Protein AF-A0AAE9W684-F1 (afdb_monomer)

Nearest PDB structures (foldseek):
  8i21-assembly1_A  TM=3.237E-01  e=6.768E-01  Saccharomyces cerevisiae S288C
  4tko-assembly1_B  TM=6.506E-01  e=8.059E+00  Aquifex aeolicus VF5
  3q0k-assembly1_A  TM=4.074E-01  e=3.108E+00  Homo sapiens
  2q12-assembly1_A-2  TM=4.171E-01  e=4.270E+00  Homo sapiens

Radius of gyration: 49.93 Å; Cα contacts (8 Å, |Δi|>4): 52; chains: 1; bounding box: 122×46×113 Å

Mean predicted aligned error: 21.12 Å

Secondary structure (DSSP, 8-state):
-HHHHHHHHHHHHHHHHHHHHHHTTS-TTTGGGTHHHHHHHHHHHHHHHHHHHHHHHHHHHHHHHHHHH---HHHHHHHHHHHHHHHHHHHHHHHHHHHHHHHHHHHHHHHHHHHHHHHHHHHHHHHHHHHS-------GGGG------HHHHHHHHHHHHHHHSPPTT--GGGTT-SSS-PPPSS--HHHHHTSHHHHHHHHH-SS--HHHHHHHHHHHHHHHHS-SS----------------PPPPS----------------------SSTT-----TT-----

Foldseek 3Di:
DVVVVVVVVVVLVVVVVVVVVVLVPDDDPPSPVVVVVVVVVSVVLVVVLVVLVVLLVVLVVVLVVCVPPDDPPVVNVVSVVVNVVSVVVNVVSVVVVVVVVVVVVVVVVVVVVVVVVVVVVVVVVVVVVVVVPPPPPPPCVVVDPPPDDPVVVVVVVVVVCVQPDDPVPDDPVVPPPPPDDHDDNDHDLVRVCVDPVVVVVVVVDPDQPPVNVVSVVVVVVVVVPPPPDDDPDDDDDDDDDDPDDDDDDPDDDDPDDDDDDDDDDDDDDPPDPPPPCPVDPPPPDDDD

InterPro domains:
  IPR019258 Mediator complex, subunit Med4 [PF10018] (88-228)
  IPR019258 Mediator complex, subunit Med4 [PTHR13208] (65-250)

Solvent-accessible surface area (backbone atoms only — not comparable to full-atom values): 18636 Å² total; per-residue (Å²): 114,78,66,62,60,52,53,58,52,52,52,52,50,53,52,55,54,55,55,60,65,56,60,79,76,55,69,96,83,68,49,79,76,53,52,69,57,51,56,53,50,53,51,50,52,53,53,52,54,53,50,51,53,52,50,44,53,50,40,52,53,48,48,56,49,44,67,73,77,57,86,50,66,66,65,52,51,52,45,50,52,51,39,51,51,48,52,52,51,51,50,50,54,52,53,52,50,53,50,52,50,52,52,50,53,52,52,51,54,49,52,54,50,50,54,54,50,51,52,52,51,52,53,51,51,51,51,51,50,64,71,54,64,81,70,67,75,72,71,66,84,63,78,68,74,72,85,72,58,65,66,62,52,50,54,50,49,57,58,46,49,71,69,74,50,78,60,95,80,68,54,85,90,56,68,84,72,53,96,62,92,75,77,66,95,55,85,50,69,69,54,55,61,68,29,69,66,46,52,52,56,53,71,73,36,97,64,62,50,79,70,56,48,56,61,56,57,56,52,60,62,56,62,70,70,70,80,71,90,87,81,96,80,85,88,83,90,83,89,79,90,83,86,76,92,69,85,84,74,97,67,88,82,77,80,81,85,86,76,88,78,89,77,89,78,86,77,82,80,84,74,78,86,72,83,80,72,76,88,79,69,88,83,84,82,85,90,132

Sequence (288 aa):
MKACFSISFYLIIAVAHKLHCQEENIGERRATRWAGSFDFYILTIIMELSSVISQIERCLNQHLRLSTEKVNCHSVMENWSEMIHQLKSLQNLISEHTLSNELSSQIESLIEEDHTLEEQIESSMKELTSIYDTTLPQNNNQKTKRTVDANTLLEYGRRLSKFSSAPPGYNPETGQDAKAPVHYPWPSEDQMRKTSLFQYSTSLIAHPSANASQIFNELEETSALSKEDAAAAASPSKKAKNAVDYPMSPTFTNAAGQAEAQGEEFMPSSKDIFADFDLFDPEMEEDT

Organism: NCBI:txid2545709

Structure (mmCIF, N/CA/C/O backbone):
data_AF-A0AAE9W684-F1
#
_entry.id   AF-A0AAE9W684-F1
#
loop_
_atom_site.group_PDB
_atom_site.id
_atom_site.type_symbol
_atom_site.label_atom_id
_atom_site.label_alt_id
_atom_site.label_comp_id
_atom_site.label_asym_id
_atom_site.label_entity_id
_atom_site.label_seq_id
_atom_site.pdbx_PDB_ins_code
_atom_site.Cartn_x
_atom_site.Cartn_y
_atom_site.Cartn_z
_atom_site.occupancy
_atom_site.B_iso_or_equiv
_atom_site.auth_seq_id
_atom_site.auth_comp_id
_atom_site.auth_asym_id
_atom_site.auth_atom_id
_atom_site.pdbx_PDB_model_num
ATOM 1 N N . MET A 1 1 ? 18.907 -12.652 -41.361 1.00 46.44 1 MET A N 1
ATOM 2 C CA . MET A 1 1 ? 18.034 -11.543 -40.909 1.00 46.44 1 MET A CA 1
ATOM 3 C C . MET A 1 1 ? 16.843 -12.003 -40.065 1.00 46.44 1 MET A C 1
ATOM 5 O O . MET A 1 1 ? 16.686 -11.450 -38.991 1.00 46.44 1 MET A O 1
ATOM 9 N N . LYS A 1 2 ? 16.064 -13.041 -40.433 1.00 44.91 2 LYS A N 1
ATOM 10 C CA . LYS A 1 2 ? 14.953 -13.553 -39.584 1.00 44.91 2 LYS A CA 1
ATOM 11 C C . LYS A 1 2 ? 15.358 -13.990 -38.157 1.00 44.91 2 LYS A C 1
ATOM 13 O O . LYS A 1 2 ? 14.544 -13.908 -37.249 1.00 44.91 2 LYS A O 1
ATOM 18 N N . ALA A 1 3 ? 16.607 -14.412 -37.951 1.00 42.72 3 ALA A N 1
ATOM 19 C CA . ALA A 1 3 ? 17.095 -14.861 -36.643 1.00 42.72 3 ALA A CA 1
ATOM 20 C C . ALA A 1 3 ? 17.322 -13.722 -35.623 1.00 42.72 3 ALA A C 1
ATOM 22 O O . ALA A 1 3 ? 17.123 -13.943 -34.435 1.00 42.72 3 ALA A O 1
ATOM 23 N N . CYS A 1 4 ? 17.680 -12.506 -36.059 1.00 42.22 4 CYS A N 1
ATOM 24 C CA . CYS A 1 4 ? 17.912 -11.381 -35.139 1.00 42.22 4 CYS A CA 1
ATOM 25 C C . CYS A 1 4 ? 16.601 -10.847 -34.544 1.00 42.22 4 CYS A C 1
ATOM 27 O O . CYS A 1 4 ? 16.538 -10.596 -33.347 1.00 42.22 4 CYS A O 1
ATOM 29 N N . PHE A 1 5 ? 15.531 -10.789 -35.346 1.00 49.25 5 PHE A N 1
ATOM 30 C CA . PHE A 1 5 ? 14.193 -10.415 -34.870 1.00 49.25 5 PHE A CA 1
ATOM 31 C C . PHE A 1 5 ? 13.627 -11.399 -33.844 1.00 49.25 5 PHE A C 1
ATOM 33 O O . PHE A 1 5 ? 12.948 -10.993 -32.905 1.00 49.25 5 PHE A O 1
ATOM 40 N N . SER A 1 6 ? 13.935 -12.691 -33.990 1.00 53.53 6 SER A N 1
ATOM 41 C CA . SER A 1 6 ? 13.462 -13.706 -33.051 1.00 53.53 6 SER A CA 1
ATOM 42 C C . SER A 1 6 ? 14.058 -13.506 -31.656 1.00 53.53 6 SER A C 1
ATOM 44 O O . SER A 1 6 ? 13.344 -13.654 -30.671 1.00 53.53 6 SER A O 1
ATOM 46 N N . ILE A 1 7 ? 15.340 -13.143 -31.558 1.00 61.50 7 ILE A N 1
ATOM 47 C CA . ILE A 1 7 ? 16.035 -13.011 -30.268 1.00 61.50 7 ILE A CA 1
ATOM 48 C C . ILE A 1 7 ? 15.522 -11.794 -29.492 1.00 61.50 7 ILE A C 1
ATOM 50 O O . ILE A 1 7 ? 15.229 -11.916 -28.305 1.00 61.50 7 ILE A O 1
ATOM 54 N N . SER A 1 8 ? 15.335 -10.649 -30.157 1.00 57.88 8 SER A N 1
ATOM 55 C CA . SER A 1 8 ? 14.782 -9.450 -29.515 1.00 57.88 8 SER A CA 1
ATOM 56 C C . SER A 1 8 ? 13.357 -9.678 -29.005 1.00 57.88 8 SER A C 1
ATOM 58 O O . SER A 1 8 ? 13.028 -9.256 -27.902 1.00 57.88 8 SER A O 1
ATOM 60 N N . PHE A 1 9 ? 12.530 -10.409 -29.757 1.00 64.75 9 PHE A N 1
ATOM 61 C CA . PHE A 1 9 ? 11.153 -10.702 -29.359 1.00 64.75 9 PHE A CA 1
ATOM 62 C C . PHE A 1 9 ? 11.076 -11.637 -28.140 1.00 64.75 9 PHE A C 1
ATOM 64 O O . PHE A 1 9 ? 10.312 -11.381 -27.212 1.00 64.75 9 PHE A O 1
ATOM 71 N N . TYR A 1 10 ? 11.913 -12.682 -28.092 1.00 64.81 10 TYR A N 1
ATOM 72 C CA . TYR A 1 10 ? 11.978 -13.579 -26.931 1.00 64.81 10 TYR A CA 1
ATOM 73 C C . TYR A 1 10 ? 12.518 -12.887 -25.676 1.00 64.81 10 TYR A C 1
ATOM 75 O O . TYR A 1 10 ? 12.048 -13.184 -24.581 1.00 64.81 10 TYR A O 1
ATOM 83 N N . LEU A 1 11 ? 13.460 -11.948 -25.821 1.00 66.88 11 LEU A N 1
ATOM 84 C CA . LEU A 1 11 ? 13.977 -11.177 -24.690 1.00 66.88 11 LEU A CA 1
ATOM 85 C C . LEU A 1 11 ? 12.892 -10.266 -24.094 1.00 66.88 11 LEU A C 1
ATOM 87 O O . LEU A 1 11 ? 12.746 -10.207 -22.878 1.00 66.88 11 LEU A O 1
ATOM 91 N N . ILE A 1 12 ? 12.087 -9.621 -24.945 1.00 68.00 12 ILE A N 1
ATOM 92 C CA . ILE A 1 12 ? 10.969 -8.763 -24.521 1.00 68.00 12 ILE A CA 1
ATOM 93 C C . ILE A 1 12 ? 9.895 -9.585 -23.796 1.00 68.00 12 ILE A C 1
ATOM 95 O O . ILE A 1 12 ? 9.445 -9.193 -22.722 1.00 68.00 12 ILE A O 1
ATOM 99 N N . ILE A 1 13 ? 9.533 -10.758 -24.329 1.00 71.38 13 ILE A N 1
ATOM 100 C CA . ILE A 1 13 ? 8.564 -11.657 -23.681 1.00 71.38 13 ILE A CA 1
ATOM 101 C C . ILE A 1 13 ? 9.093 -12.160 -22.333 1.00 71.38 13 ILE A C 1
ATOM 103 O O . ILE A 1 13 ? 8.340 -12.215 -21.365 1.00 71.38 13 ILE A O 1
ATOM 107 N N . ALA A 1 14 ? 10.378 -12.509 -22.246 1.00 69.31 14 ALA A N 1
ATOM 108 C CA . ALA A 1 14 ? 10.975 -12.999 -21.007 1.00 69.31 14 ALA A CA 1
ATOM 109 C C . ALA A 1 14 ? 11.009 -11.924 -19.906 1.00 69.31 14 ALA A C 1
ATOM 111 O O . ALA A 1 14 ? 10.768 -12.240 -18.743 1.00 69.31 14 ALA A O 1
ATOM 112 N N . VAL A 1 15 ? 11.271 -10.663 -20.266 1.00 69.06 15 VAL A N 1
ATOM 113 C CA . VAL A 1 15 ? 11.245 -9.534 -19.322 1.00 69.06 15 VAL A CA 1
ATOM 114 C C . VAL A 1 15 ? 9.814 -9.239 -18.866 1.00 69.06 15 VAL A C 1
ATOM 116 O O . VAL A 1 15 ? 9.576 -9.151 -17.664 1.00 69.06 15 VAL A O 1
ATOM 119 N N . ALA A 1 16 ? 8.848 -9.195 -19.790 1.00 66.62 16 ALA A N 1
ATOM 120 C CA . ALA A 1 16 ? 7.437 -8.988 -19.457 1.00 66.62 16 ALA A CA 1
ATOM 121 C C . ALA A 1 16 ? 6.883 -10.099 -18.545 1.00 66.62 16 ALA A C 1
ATOM 123 O O . ALA A 1 16 ? 6.199 -9.823 -17.564 1.00 66.62 16 ALA A O 1
ATOM 124 N N . HIS A 1 17 ? 7.237 -11.360 -18.813 1.00 71.12 17 HIS A N 1
ATOM 125 C CA . HIS A 1 17 ? 6.810 -12.493 -17.990 1.00 71.12 17 HIS A CA 1
ATOM 126 C C . HIS A 1 17 ? 7.436 -12.470 -16.588 1.00 71.12 17 HIS A C 1
ATOM 128 O O . HIS A 1 17 ? 6.809 -12.901 -15.622 1.00 71.12 17 HIS A O 1
ATOM 134 N N . LYS A 1 18 ? 8.676 -11.985 -16.451 1.00 71.12 18 LYS A N 1
ATOM 135 C CA . LYS A 1 18 ? 9.336 -11.901 -15.144 1.00 71.12 18 LYS A CA 1
ATOM 136 C C . LYS A 1 18 ? 8.734 -10.799 -14.267 1.00 71.12 18 LYS A C 1
ATOM 138 O O . LYS A 1 18 ? 8.584 -11.026 -13.073 1.00 71.12 18 LYS A O 1
ATOM 143 N N . LEU A 1 19 ? 8.338 -9.676 -14.868 1.00 61.47 19 LEU A N 1
ATOM 144 C CA . LEU A 1 19 ? 7.643 -8.583 -14.178 1.00 61.47 19 LEU A CA 1
ATOM 145 C C . LEU A 1 19 ? 6.235 -9.003 -13.727 1.00 61.47 19 LEU A C 1
ATOM 147 O O . LEU A 1 19 ? 5.891 -8.826 -12.563 1.00 61.47 19 LEU A O 1
ATOM 151 N N . HIS A 1 20 ? 5.470 -9.674 -14.593 1.00 65.06 20 HIS A N 1
ATOM 152 C CA . HIS A 1 20 ? 4.127 -10.156 -14.246 1.00 65.06 20 HIS A CA 1
ATOM 153 C C . HIS A 1 20 ? 4.135 -11.216 -13.127 1.00 65.06 20 HIS A C 1
ATOM 155 O O . HIS A 1 20 ? 3.215 -11.272 -12.316 1.00 65.06 20 HIS A O 1
ATOM 161 N N . CYS A 1 21 ? 5.161 -12.071 -13.047 1.00 63.44 21 CYS A N 1
ATOM 162 C CA . CYS A 1 21 ? 5.279 -13.041 -11.949 1.00 63.44 21 CYS A CA 1
ATOM 163 C C . CYS A 1 21 ? 5.623 -12.400 -10.596 1.00 63.44 21 CYS A C 1
ATOM 165 O O . CYS A 1 21 ? 5.428 -13.044 -9.569 1.00 63.44 21 CYS A O 1
ATOM 167 N N . GLN A 1 22 ? 6.165 -11.181 -10.574 1.00 56.53 22 GLN A N 1
ATOM 168 C CA . GLN A 1 22 ? 6.548 -10.530 -9.324 1.00 56.53 22 GLN A CA 1
ATOM 169 C C . GLN A 1 22 ? 5.371 -9.797 -8.662 1.00 56.53 22 GLN A C 1
ATOM 171 O O . GLN A 1 22 ? 5.293 -9.720 -7.438 1.00 56.53 22 GLN A O 1
ATOM 176 N N . GLU A 1 23 ? 4.420 -9.324 -9.467 1.00 54.47 23 GLU A N 1
ATOM 177 C CA . GLU A 1 23 ? 3.256 -8.561 -9.011 1.00 54.47 23 GLU A CA 1
ATOM 178 C C . GLU A 1 23 ? 2.230 -9.419 -8.243 1.00 54.47 23 GLU A C 1
ATOM 180 O O . GLU A 1 23 ? 1.492 -8.914 -7.402 1.00 54.47 23 GLU A O 1
ATOM 185 N N . GLU A 1 24 ? 2.236 -10.741 -8.449 1.00 56.75 24 GLU A N 1
ATOM 186 C CA . GLU A 1 24 ? 1.315 -11.683 -7.794 1.00 56.75 24 GLU A CA 1
ATOM 187 C C . GLU A 1 24 ? 1.614 -11.894 -6.292 1.00 56.75 24 GLU A C 1
ATOM 189 O O . GLU A 1 24 ? 0.810 -12.489 -5.578 1.00 56.75 24 GLU A O 1
ATOM 194 N N . ASN A 1 25 ? 2.746 -11.384 -5.786 1.00 54.41 25 ASN A N 1
ATOM 195 C CA . ASN A 1 25 ? 3.196 -11.609 -4.406 1.00 54.41 25 ASN A CA 1
ATOM 196 C C . ASN A 1 25 ? 2.936 -10.429 -3.446 1.00 54.41 25 ASN A C 1
ATOM 198 O O . ASN A 1 25 ? 3.189 -10.554 -2.249 1.00 54.41 25 ASN A O 1
ATOM 202 N N . ILE A 1 26 ? 2.428 -9.288 -3.933 1.00 54.12 26 ILE A N 1
ATOM 203 C CA . ILE A 1 26 ? 2.232 -8.071 -3.127 1.00 54.12 26 ILE A CA 1
ATOM 204 C C . ILE A 1 26 ? 0.731 -7.774 -2.969 1.00 54.12 26 ILE A C 1
ATOM 206 O O . ILE A 1 26 ? 0.066 -7.312 -3.889 1.00 54.12 26 ILE A O 1
ATOM 210 N N . GLY A 1 27 ? 0.212 -8.036 -1.764 1.00 51.59 27 GLY A N 1
ATOM 211 C CA . GLY A 1 27 ? -1.056 -7.562 -1.183 1.00 51.59 27 GLY A CA 1
ATOM 212 C C . GLY A 1 27 ? -2.144 -6.986 -2.114 1.00 51.59 27 GLY A C 1
ATOM 213 O O . GLY A 1 27 ? -2.146 -5.806 -2.469 1.00 51.59 27 GLY A O 1
ATOM 214 N N . GLU A 1 28 ? -3.177 -7.797 -2.344 1.00 53.94 28 GLU A N 1
ATOM 215 C CA . GLU A 1 28 ? -4.310 -7.691 -3.288 1.00 53.94 28 GLU A CA 1
ATOM 216 C C . GLU A 1 28 ? -5.139 -6.382 -3.370 1.00 53.94 28 GLU A C 1
ATOM 218 O O . GLU A 1 28 ? -6.065 -6.311 -4.177 1.00 53.94 28 GLU A O 1
ATOM 223 N N . ARG A 1 29 ? -4.896 -5.331 -2.569 1.00 53.75 29 ARG A N 1
ATOM 224 C CA . ARG A 1 29 ? -5.817 -4.165 -2.512 1.00 53.75 29 ARG A CA 1
ATOM 225 C C . ARG A 1 29 ? -5.243 -2.802 -2.888 1.00 53.75 29 ARG A C 1
ATOM 227 O O . ARG A 1 29 ? -6.033 -1.880 -3.078 1.00 53.75 29 ARG A O 1
ATOM 234 N N . ARG A 1 30 ? -3.925 -2.648 -3.053 1.00 54.38 30 ARG A N 1
ATOM 235 C CA . ARG A 1 30 ? -3.326 -1.385 -3.553 1.00 54.38 30 ARG A CA 1
ATOM 236 C C . ARG A 1 30 ? -2.661 -1.503 -4.932 1.00 54.38 30 ARG A C 1
ATOM 238 O O . ARG A 1 30 ? -2.431 -0.473 -5.561 1.00 54.38 30 ARG A O 1
ATOM 245 N N . ALA A 1 31 ? -2.437 -2.719 -5.433 1.00 54.06 31 ALA A N 1
ATOM 246 C CA . ALA A 1 31 ? -1.753 -2.970 -6.706 1.00 54.06 31 ALA A CA 1
ATOM 247 C C . ALA A 1 31 ? -2.559 -2.533 -7.951 1.00 54.06 31 ALA A C 1
ATOM 249 O O . ALA A 1 31 ? -1.999 -2.030 -8.923 1.00 54.06 31 ALA A O 1
ATOM 250 N N . THR A 1 32 ? -3.893 -2.615 -7.914 1.00 55.03 32 THR A N 1
ATOM 251 C CA . THR A 1 32 ? -4.732 -2.440 -9.119 1.00 55.03 32 THR A CA 1
ATOM 252 C C . THR A 1 32 ? -4.747 -1.028 -9.707 1.00 55.03 32 THR A C 1
ATOM 254 O O . THR A 1 32 ? -5.130 -0.858 -10.863 1.00 55.03 32 THR A O 1
ATOM 257 N N . ARG A 1 33 ? -4.324 -0.002 -8.956 1.00 57.53 33 ARG A N 1
ATOM 258 C CA . ARG A 1 33 ? -4.278 1.379 -9.467 1.00 57.53 33 ARG A CA 1
ATOM 259 C C . ARG A 1 33 ? -2.959 1.726 -10.162 1.00 57.53 33 ARG A C 1
ATOM 261 O O . ARG A 1 33 ? -2.955 2.619 -11.003 1.00 57.53 33 ARG A O 1
ATOM 268 N N . TRP A 1 34 ? -1.873 1.028 -9.834 1.00 60.47 34 TRP A N 1
ATOM 269 C CA . TRP A 1 34 ? -0.536 1.310 -10.365 1.00 60.47 34 TRP A CA 1
ATOM 270 C C . TRP A 1 34 ? -0.167 0.408 -11.548 1.00 60.47 34 TRP A C 1
ATOM 272 O O . TRP A 1 34 ? 0.474 0.893 -12.481 1.00 60.47 34 TRP A O 1
ATOM 282 N N . ALA A 1 35 ? -0.678 -0.829 -11.577 1.00 61.53 35 ALA A N 1
ATOM 283 C CA . ALA A 1 35 ? -0.452 -1.791 -12.660 1.00 61.53 35 ALA A CA 1
ATOM 284 C C . ALA A 1 35 ? -0.764 -1.206 -14.054 1.00 61.53 35 ALA A C 1
ATOM 286 O O . ALA A 1 35 ? 0.055 -1.246 -14.971 1.00 61.53 35 ALA A O 1
ATOM 287 N N . GLY A 1 36 ? -1.908 -0.522 -14.196 1.00 68.94 36 GLY A N 1
ATOM 288 C CA . GLY A 1 36 ? -2.330 0.038 -15.486 1.00 68.94 36 GLY A CA 1
ATOM 289 C C . GLY A 1 36 ? -1.438 1.166 -16.026 1.00 68.94 36 GLY A C 1
ATOM 290 O O . GLY A 1 36 ? -1.391 1.379 -17.236 1.00 68.94 36 GLY A O 1
ATOM 291 N N . SER A 1 37 ? -0.723 1.892 -15.158 1.00 73.88 37 SER A N 1
ATOM 292 C CA . SER A 1 37 ? 0.184 2.962 -15.597 1.00 73.88 37 SER A CA 1
ATOM 293 C C . SER A 1 37 ? 1.552 2.423 -16.014 1.00 73.88 37 SER A C 1
ATOM 295 O O . SER A 1 37 ? 2.199 3.018 -16.877 1.00 73.88 37 SER A O 1
ATOM 297 N N . PHE A 1 38 ? 1.995 1.317 -15.413 1.00 74.81 38 PHE A N 1
ATOM 298 C CA . PHE A 1 38 ? 3.304 0.729 -15.681 1.00 74.81 38 PHE A CA 1
ATOM 299 C C . PHE A 1 38 ? 3.327 -0.012 -17.022 1.00 74.81 38 PHE A C 1
ATOM 301 O O . PHE A 1 38 ? 4.223 0.211 -17.839 1.00 74.81 38 PHE A O 1
ATOM 308 N N . ASP A 1 39 ? 2.275 -0.780 -17.313 1.00 80.00 39 ASP A N 1
ATOM 309 C CA . ASP A 1 39 ? 2.118 -1.469 -18.598 1.00 80.00 39 ASP A CA 1
ATOM 310 C C . ASP A 1 39 ? 2.110 -0.495 -19.782 1.00 80.00 39 ASP A C 1
ATOM 312 O O . ASP A 1 39 ? 2.736 -0.740 -20.817 1.00 80.00 39 ASP A O 1
ATOM 316 N N . PHE A 1 40 ? 1.444 0.652 -19.626 1.00 84.62 40 PHE A N 1
ATOM 317 C CA . PHE A 1 40 ? 1.408 1.682 -20.662 1.00 84.62 40 PHE A CA 1
ATOM 318 C C . PHE A 1 40 ? 2.801 2.267 -20.941 1.00 84.62 40 PHE A C 1
ATOM 320 O O . PHE A 1 40 ? 3.167 2.493 -22.099 1.00 84.62 40 PHE A O 1
ATOM 327 N N . TYR A 1 41 ? 3.597 2.482 -19.892 1.00 84.25 41 TYR A N 1
ATOM 328 C CA . TYR A 1 41 ? 4.951 3.013 -20.019 1.00 84.25 41 TYR A CA 1
ATOM 329 C C . TYR A 1 41 ? 5.891 2.016 -20.712 1.00 84.25 41 TYR A C 1
ATOM 331 O O . TYR A 1 41 ? 6.575 2.381 -21.670 1.00 84.25 41 TYR A O 1
ATOM 339 N N . ILE A 1 42 ? 5.850 0.737 -20.317 1.00 83.62 42 ILE A N 1
ATOM 340 C CA . ILE A 1 42 ? 6.637 -0.327 -20.960 1.00 83.62 42 ILE A CA 1
ATOM 341 C C . ILE A 1 42 ? 6.288 -0.448 -22.445 1.00 83.62 42 ILE A C 1
ATOM 343 O O . ILE A 1 42 ? 7.181 -0.502 -23.293 1.00 83.62 42 ILE A O 1
ATOM 347 N N . LEU A 1 43 ? 4.996 -0.455 -22.782 1.00 88.12 43 LEU A N 1
ATOM 348 C CA . LEU A 1 43 ? 4.554 -0.527 -24.175 1.00 88.12 43 LEU A CA 1
ATOM 349 C C . LEU A 1 43 ? 5.045 0.671 -24.991 1.00 88.12 43 LEU A C 1
ATOM 351 O O . LEU A 1 43 ? 5.487 0.490 -26.127 1.00 88.12 43 LEU A O 1
ATOM 355 N N . THR A 1 44 ? 5.028 1.868 -24.406 1.00 89.62 44 THR A N 1
ATOM 356 C CA . THR A 1 44 ? 5.527 3.084 -25.060 1.00 89.62 44 THR A CA 1
ATOM 357 C C . THR A 1 44 ? 7.019 2.962 -25.380 1.00 89.62 44 THR A C 1
ATOM 359 O O . THR A 1 44 ? 7.409 3.153 -26.533 1.00 89.62 44 THR A O 1
ATOM 362 N N . ILE A 1 45 ? 7.842 2.526 -24.419 1.00 87.38 45 ILE A N 1
ATOM 363 C CA . ILE A 1 45 ? 9.286 2.320 -24.627 1.00 87.38 45 ILE A CA 1
ATOM 364 C C . ILE A 1 45 ? 9.555 1.262 -25.702 1.00 87.38 45 ILE A C 1
ATOM 366 O O . ILE A 1 45 ? 10.394 1.463 -26.583 1.00 87.38 45 ILE A O 1
ATOM 370 N N . ILE A 1 46 ? 8.843 0.131 -25.661 1.00 88.25 46 ILE A N 1
ATOM 371 C CA . ILE A 1 46 ? 9.001 -0.939 -26.656 1.00 88.25 46 ILE A CA 1
ATOM 372 C C . ILE A 1 46 ? 8.658 -0.417 -28.056 1.00 88.25 46 ILE A C 1
ATOM 374 O O . ILE A 1 46 ? 9.383 -0.696 -29.019 1.00 88.25 46 ILE A O 1
ATOM 378 N N . MET A 1 47 ? 7.579 0.359 -28.183 1.00 91.62 47 MET A N 1
ATOM 379 C CA . MET A 1 47 ? 7.187 0.965 -29.452 1.00 91.62 47 MET A CA 1
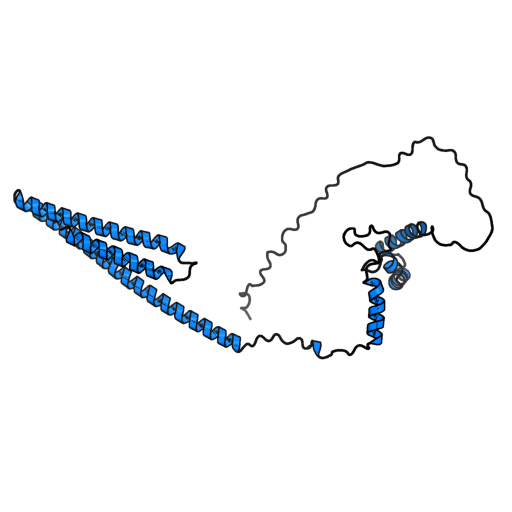ATOM 380 C C . MET A 1 47 ? 8.250 1.944 -29.964 1.00 91.62 47 MET A C 1
ATOM 382 O O . MET A 1 47 ? 8.629 1.857 -31.135 1.00 91.62 47 MET A O 1
ATOM 386 N N . GLU A 1 48 ? 8.791 2.814 -29.111 1.00 92.88 48 GLU A N 1
ATOM 387 C CA . GLU A 1 48 ? 9.840 3.768 -29.489 1.00 92.88 48 GLU A CA 1
ATOM 388 C C . GLU A 1 48 ? 11.142 3.075 -29.910 1.00 92.88 48 GLU A C 1
ATOM 390 O O . GLU A 1 48 ? 11.664 3.358 -30.993 1.00 92.88 48 GLU A O 1
ATOM 395 N N . LEU A 1 49 ? 11.614 2.091 -29.137 1.00 90.75 49 LEU A N 1
ATOM 396 C CA . LEU A 1 49 ? 12.784 1.278 -29.490 1.00 90.75 49 LEU A CA 1
ATOM 397 C C . LEU A 1 49 ? 12.599 0.595 -30.848 1.00 90.75 49 LEU A C 1
ATOM 399 O O . LEU A 1 49 ? 13.485 0.648 -31.705 1.00 90.75 49 LEU A O 1
ATOM 403 N N . SER A 1 50 ? 11.432 -0.017 -31.076 1.00 92.69 50 SER A N 1
ATOM 404 C CA . SER A 1 50 ? 11.132 -0.694 -32.341 1.00 92.69 50 SER A CA 1
ATOM 405 C C . SER A 1 50 ? 11.126 0.271 -33.535 1.00 92.69 50 SER A C 1
ATOM 407 O O . S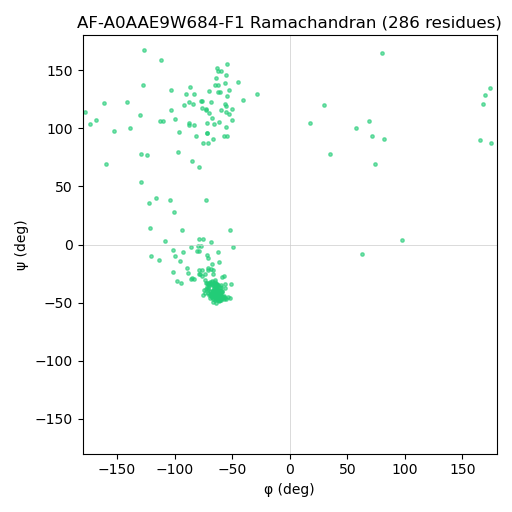ER A 1 50 ? 11.593 -0.081 -34.625 1.00 92.69 50 SER A O 1
ATOM 409 N N . SER A 1 51 ? 10.657 1.505 -33.324 1.00 95.00 51 SER A N 1
ATOM 410 C CA . SER A 1 51 ? 10.639 2.562 -34.335 1.00 95.00 51 SER A CA 1
ATOM 411 C C . SER A 1 51 ? 12.057 2.988 -34.712 1.00 95.00 51 SER A C 1
ATOM 413 O O . SER A 1 51 ? 12.391 2.995 -35.899 1.00 95.00 51 SER A O 1
ATOM 415 N N . VAL A 1 52 ? 12.918 3.265 -33.726 1.00 94.31 52 VAL A N 1
ATOM 416 C CA . VAL A 1 52 ? 14.314 3.675 -33.965 1.00 94.31 52 VAL A CA 1
ATOM 417 C C . VAL A 1 52 ? 15.098 2.567 -34.671 1.00 94.31 52 VAL A C 1
ATOM 419 O O . VAL A 1 52 ? 15.781 2.828 -35.663 1.00 94.31 52 VAL A O 1
ATOM 422 N N . ILE A 1 53 ? 14.941 1.309 -34.246 1.00 93.12 53 ILE A N 1
ATOM 423 C CA . ILE A 1 53 ? 15.580 0.157 -34.904 1.00 93.12 53 ILE A CA 1
ATOM 424 C C . ILE A 1 53 ? 15.132 0.052 -36.368 1.00 93.12 53 ILE A C 1
ATOM 426 O O . ILE A 1 53 ? 15.967 -0.074 -37.264 1.00 93.12 53 ILE A O 1
ATOM 430 N N . SER A 1 54 ? 13.831 0.189 -36.636 1.00 95.38 54 SER A N 1
ATOM 431 C CA . SER A 1 54 ? 13.290 0.152 -38.001 1.00 95.38 54 SER A CA 1
ATOM 432 C C . SER A 1 54 ? 13.828 1.291 -38.879 1.00 95.38 54 SER A C 1
ATOM 434 O O . SER A 1 54 ? 14.035 1.115 -40.083 1.00 95.38 54 SER A O 1
ATOM 436 N N . GLN A 1 55 ? 14.064 2.472 -38.299 1.00 95.62 55 GLN A N 1
ATOM 437 C CA . GLN A 1 55 ? 14.667 3.608 -39.000 1.00 95.62 55 GLN A CA 1
ATOM 438 C C . GLN A 1 55 ? 16.141 3.354 -39.331 1.00 95.62 55 GLN A C 1
ATOM 440 O O . GLN A 1 55 ? 16.556 3.614 -40.463 1.00 95.62 55 GLN A O 1
ATOM 445 N N . ILE A 1 56 ? 16.910 2.779 -38.401 1.00 94.06 56 ILE A N 1
ATOM 446 C CA . ILE A 1 56 ? 18.306 2.374 -38.633 1.00 94.06 56 ILE A CA 1
ATOM 447 C C . ILE A 1 56 ? 18.379 1.337 -39.759 1.00 94.06 56 ILE A C 1
ATOM 449 O O . ILE A 1 56 ? 19.172 1.488 -40.689 1.00 94.06 56 ILE A O 1
ATOM 453 N N . GLU A 1 57 ? 17.515 0.319 -39.736 1.00 94.56 57 GLU A N 1
ATOM 454 C CA . GLU A 1 57 ? 17.451 -0.690 -40.799 1.00 94.56 57 GLU A CA 1
ATOM 455 C C . GLU A 1 57 ? 17.118 -0.073 -42.160 1.00 94.56 57 GLU A C 1
ATOM 457 O O . GLU A 1 57 ? 17.699 -0.449 -43.183 1.00 94.56 57 GLU A O 1
ATOM 462 N N . ARG A 1 58 ? 16.202 0.900 -42.198 1.00 95.62 58 ARG A N 1
ATOM 463 C CA . ARG A 1 58 ? 15.875 1.627 -43.428 1.00 95.62 58 ARG A CA 1
ATOM 464 C C . ARG A 1 58 ? 17.078 2.416 -43.943 1.00 95.62 58 ARG A C 1
ATOM 466 O O . ARG A 1 58 ? 17.368 2.332 -45.137 1.00 95.62 58 ARG A O 1
ATOM 473 N N . CYS A 1 59 ? 17.791 3.124 -43.065 1.00 94.69 59 CYS A N 1
ATOM 474 C CA . CYS A 1 59 ? 18.994 3.876 -43.426 1.00 94.69 59 CYS A CA 1
ATOM 475 C C . CYS A 1 59 ? 20.070 2.945 -43.994 1.00 94.69 59 CYS A C 1
ATOM 477 O O . CYS A 1 59 ? 20.588 3.210 -45.078 1.00 94.69 59 CYS A O 1
ATOM 479 N N . LEU A 1 60 ? 20.313 1.806 -43.340 1.00 94.50 60 LEU A N 1
ATOM 480 C CA . LEU A 1 60 ? 21.269 0.790 -43.782 1.00 94.50 60 LEU A CA 1
ATOM 481 C C . LEU A 1 60 ? 20.915 0.225 -45.167 1.00 94.50 60 LEU A C 1
ATOM 483 O O . LEU A 1 60 ? 21.769 0.152 -46.052 1.00 94.50 60 LEU A O 1
ATOM 487 N N . ASN A 1 61 ? 19.650 -0.144 -45.383 1.00 94.94 61 ASN A N 1
ATOM 488 C CA . ASN A 1 61 ? 19.186 -0.656 -46.674 1.00 94.94 61 ASN A CA 1
ATOM 489 C C . ASN A 1 61 ? 19.294 0.402 -47.783 1.00 94.94 61 ASN A C 1
ATOM 491 O O . ASN A 1 61 ? 19.683 0.090 -48.911 1.00 94.94 61 ASN A O 1
ATOM 495 N N . GLN A 1 62 ? 18.991 1.663 -47.468 1.00 94.75 62 GLN A N 1
ATOM 496 C CA . GLN A 1 62 ? 19.159 2.773 -48.400 1.00 94.75 62 GLN A CA 1
ATOM 497 C C . GLN A 1 62 ? 20.639 3.014 -48.719 1.00 94.75 62 GLN A C 1
ATOM 499 O O . GLN A 1 62 ? 20.973 3.215 -49.885 1.00 94.75 62 GLN A O 1
ATOM 504 N N . HIS A 1 63 ? 21.531 2.931 -47.730 1.00 93.31 63 HIS A N 1
ATOM 505 C CA . HIS A 1 63 ? 22.972 3.045 -47.939 1.00 93.31 63 HIS A CA 1
ATOM 506 C C . HIS A 1 63 ? 23.497 1.949 -48.876 1.00 93.31 63 HIS A C 1
ATOM 508 O O . HIS A 1 63 ? 24.195 2.251 -49.847 1.00 93.31 63 HIS A O 1
ATOM 514 N N . LEU A 1 64 ? 23.101 0.691 -48.645 1.00 92.69 64 LEU A N 1
ATOM 515 C CA . LEU A 1 64 ? 23.445 -0.437 -49.517 1.00 92.69 64 LEU A CA 1
ATOM 516 C C . LEU A 1 64 ? 22.972 -0.197 -50.954 1.00 92.69 64 LEU A C 1
ATOM 518 O O . LEU A 1 64 ? 23.742 -0.374 -51.896 1.00 92.69 64 LEU A O 1
ATOM 522 N N . ARG A 1 65 ? 21.737 0.282 -51.132 1.00 94.12 65 ARG A N 1
ATOM 523 C CA . ARG A 1 65 ? 21.203 0.611 -52.457 1.00 94.12 65 ARG A CA 1
ATOM 524 C C . ARG A 1 65 ? 21.994 1.732 -53.138 1.00 94.12 65 ARG A C 1
ATOM 526 O O . ARG A 1 65 ? 22.394 1.574 -54.292 1.00 94.12 65 ARG A O 1
ATOM 533 N N . LEU A 1 66 ? 22.273 2.828 -52.428 1.00 92.25 66 LEU A N 1
ATOM 534 C CA . LEU A 1 66 ? 23.063 3.955 -52.943 1.00 92.25 66 LEU A CA 1
ATOM 535 C C . LEU A 1 66 ? 24.481 3.529 -53.347 1.00 92.25 66 LEU A C 1
ATOM 537 O O . LEU A 1 66 ? 24.999 4.004 -54.356 1.00 92.25 66 LEU A O 1
ATOM 541 N N . SER A 1 67 ? 25.084 2.597 -52.605 1.00 90.75 67 SER A N 1
ATOM 542 C CA . SER A 1 67 ? 26.388 2.020 -52.940 1.00 90.75 67 SER A CA 1
ATOM 543 C C . SER A 1 67 ? 26.361 1.242 -54.265 1.00 90.75 67 SER A C 1
ATOM 545 O O . SER A 1 67 ? 27.334 1.285 -55.017 1.00 90.75 67 SER A O 1
ATOM 547 N N . THR A 1 68 ? 25.238 0.591 -54.593 1.00 93.25 68 THR A N 1
ATOM 548 C CA . THR A 1 68 ? 25.097 -0.222 -55.816 1.00 93.25 68 THR A CA 1
ATOM 549 C C . THR A 1 68 ? 24.692 0.551 -57.078 1.00 93.25 68 THR A C 1
ATOM 551 O O . THR A 1 68 ? 25.059 0.135 -58.174 1.00 93.25 68 THR A O 1
ATOM 554 N N . GLU A 1 69 ? 23.935 1.652 -56.965 1.00 87.38 69 GLU A N 1
ATOM 555 C CA . GLU A 1 69 ? 23.212 2.252 -58.108 1.00 87.38 69 GLU A CA 1
ATOM 556 C C . GLU A 1 69 ? 23.996 3.394 -58.805 1.00 87.38 69 GLU A C 1
ATOM 558 O O . GLU A 1 69 ? 23.921 3.540 -60.027 1.00 87.38 69 GLU A O 1
ATOM 563 N N . LYS A 1 70 ? 24.793 4.178 -58.058 1.00 80.06 70 LYS A N 1
ATOM 564 C CA . LYS A 1 70 ? 25.827 5.135 -58.529 1.00 80.06 70 LYS A CA 1
ATOM 565 C C . LYS A 1 70 ? 26.364 5.907 -57.320 1.00 80.06 70 LYS A C 1
ATOM 567 O O . LYS A 1 70 ? 25.579 6.427 -56.532 1.00 80.06 70 LYS A O 1
ATOM 572 N N . VAL A 1 71 ? 27.683 6.060 -57.199 1.00 79.88 71 VAL A N 1
ATOM 573 C CA . VAL A 1 71 ? 28.302 6.706 -56.026 1.00 79.88 71 VAL A CA 1
ATOM 574 C C . VAL A 1 71 ? 28.129 8.230 -56.077 1.00 79.88 71 VAL A C 1
ATOM 576 O O . VAL A 1 71 ? 28.993 8.951 -56.571 1.00 79.88 71 VAL A O 1
ATOM 579 N N . ASN A 1 72 ? 27.011 8.739 -55.557 1.00 91.31 72 ASN A N 1
ATOM 580 C CA . ASN A 1 72 ? 26.899 10.146 -55.176 1.00 91.31 72 ASN A CA 1
ATOM 581 C C . ASN A 1 72 ? 27.384 10.307 -53.729 1.00 91.31 72 ASN A C 1
ATOM 583 O O . ASN A 1 72 ? 26.690 9.927 -52.785 1.00 91.31 72 ASN A O 1
ATOM 587 N N . CYS A 1 73 ? 28.588 10.860 -53.563 1.00 91.69 73 CYS A N 1
ATOM 588 C CA . CYS A 1 73 ? 29.244 11.006 -52.261 1.00 91.69 73 CYS A CA 1
ATOM 589 C C . CYS A 1 73 ? 28.381 11.787 -51.250 1.00 91.69 73 CYS A C 1
ATOM 591 O O . CYS A 1 73 ? 28.310 11.409 -50.083 1.00 91.69 73 CYS A O 1
ATOM 593 N N . HIS A 1 74 ? 27.657 12.818 -51.703 1.00 94.12 74 HIS A N 1
ATOM 594 C CA . HIS A 1 74 ? 26.821 13.643 -50.827 1.00 94.12 74 HIS A CA 1
ATOM 595 C C . HIS A 1 74 ? 25.672 12.844 -50.199 1.00 94.12 74 HIS A C 1
ATOM 597 O O . HIS A 1 74 ? 25.506 12.848 -48.984 1.00 94.12 74 HIS A O 1
ATOM 603 N N . SER A 1 75 ? 24.905 12.111 -51.012 1.00 93.12 75 SER A N 1
ATOM 604 C CA . SER A 1 75 ? 23.762 11.317 -50.532 1.00 93.12 75 SER A CA 1
ATOM 605 C C . SER A 1 75 ? 24.189 10.184 -49.599 1.00 93.12 75 SER A C 1
ATOM 607 O O . SER A 1 75 ? 23.464 9.828 -48.674 1.00 93.12 75 SER A O 1
ATOM 609 N N . VAL A 1 76 ? 25.377 9.620 -49.830 1.00 93.44 76 VAL A N 1
ATOM 610 C CA . VAL A 1 76 ? 25.962 8.618 -48.937 1.00 93.44 76 VAL A CA 1
ATOM 611 C C . VAL A 1 76 ? 26.318 9.237 -47.584 1.00 93.44 76 VAL A C 1
ATOM 613 O O . VAL A 1 76 ? 25.959 8.668 -46.557 1.00 93.44 76 VAL A O 1
ATOM 616 N N . MET A 1 77 ? 26.980 10.398 -47.573 1.00 94.75 77 MET A N 1
ATOM 617 C CA . MET A 1 77 ? 27.353 11.101 -46.339 1.00 94.75 77 MET A CA 1
ATOM 618 C C . MET A 1 77 ? 26.138 11.552 -45.523 1.00 94.75 77 MET A C 1
ATOM 620 O O . MET A 1 77 ? 26.145 11.422 -44.302 1.00 94.75 77 MET A O 1
ATOM 624 N N . GLU A 1 78 ? 25.085 12.033 -46.183 1.00 95.81 78 GLU A N 1
ATOM 625 C CA . GLU A 1 78 ? 23.833 12.427 -45.529 1.00 95.81 78 GLU A CA 1
ATOM 626 C C . GLU A 1 78 ? 23.146 11.230 -44.855 1.00 95.81 78 GLU A C 1
ATOM 628 O O . GLU A 1 78 ? 22.781 11.308 -43.684 1.00 95.81 78 GLU A O 1
ATOM 633 N N . ASN A 1 79 ? 23.068 10.081 -45.540 1.00 94.88 79 ASN A N 1
ATOM 634 C CA . ASN A 1 79 ? 22.531 8.848 -44.958 1.00 94.88 79 ASN A CA 1
ATOM 635 C C . ASN A 1 79 ? 23.363 8.363 -43.754 1.00 94.88 79 ASN A C 1
ATOM 637 O O . ASN A 1 79 ? 22.800 7.974 -42.733 1.00 94.88 79 ASN A O 1
ATOM 641 N N . TRP A 1 80 ? 24.696 8.441 -43.836 1.00 95.12 80 TRP A N 1
ATOM 642 C CA . TRP A 1 80 ? 25.571 8.126 -42.703 1.00 95.12 80 TRP A CA 1
ATOM 643 C C . TRP A 1 80 ? 25.342 9.061 -41.516 1.00 95.12 80 TRP A C 1
ATOM 645 O O . TRP A 1 80 ? 25.287 8.592 -40.380 1.00 95.12 80 TRP A O 1
ATOM 655 N N . SER A 1 81 ? 25.190 10.363 -41.765 1.00 97.56 81 SER A N 1
ATOM 656 C CA . SER A 1 81 ? 24.886 11.341 -40.718 1.00 97.56 81 SER A CA 1
ATOM 657 C C . SER A 1 81 ? 23.554 11.031 -40.032 1.00 97.56 81 SER A C 1
ATOM 659 O O . SER A 1 81 ? 23.486 11.044 -38.804 1.00 97.56 81 SER A O 1
ATOM 661 N N . GLU A 1 82 ? 22.521 10.699 -40.810 1.00 96.50 82 GLU A N 1
ATOM 662 C CA . GLU A 1 82 ? 21.212 10.300 -40.283 1.00 96.50 82 GLU A CA 1
ATOM 663 C C . GLU A 1 82 ? 21.321 9.021 -39.443 1.00 96.50 82 GLU A C 1
ATOM 665 O O . GLU A 1 82 ? 20.862 8.976 -38.306 1.00 96.50 82 GLU A O 1
ATOM 670 N N . MET A 1 83 ? 22.017 7.995 -39.937 1.00 95.31 83 MET A N 1
ATOM 671 C CA . MET A 1 83 ? 22.208 6.751 -39.192 1.00 95.31 83 MET A CA 1
ATOM 672 C C . MET A 1 83 ? 22.973 6.966 -37.876 1.00 95.31 83 MET A C 1
ATOM 674 O O . MET A 1 83 ? 22.617 6.369 -36.861 1.00 95.31 83 MET A O 1
ATOM 678 N N . ILE A 1 84 ? 23.989 7.836 -37.858 1.00 96.88 84 ILE A N 1
ATOM 679 C CA . ILE A 1 84 ? 24.706 8.213 -36.627 1.00 96.88 84 ILE A CA 1
ATOM 680 C C . ILE A 1 84 ? 23.762 8.920 -35.648 1.00 96.88 84 ILE A C 1
ATOM 682 O O . ILE A 1 84 ? 23.805 8.634 -34.450 1.00 96.88 84 ILE A O 1
ATOM 686 N N . HIS A 1 85 ? 22.896 9.811 -36.136 1.00 97.19 85 HIS A N 1
ATOM 687 C CA . HIS A 1 85 ? 21.898 10.476 -35.301 1.00 97.19 85 HIS A CA 1
ATOM 688 C C . HIS A 1 85 ? 20.931 9.463 -34.667 1.00 97.19 85 HIS A C 1
ATOM 690 O O . HIS A 1 85 ? 20.717 9.494 -33.454 1.00 97.19 85 HIS A O 1
ATOM 696 N N . GLN A 1 86 ? 20.424 8.508 -35.453 1.00 95.00 86 GLN A N 1
ATOM 697 C CA . GLN A 1 86 ? 19.546 7.441 -34.961 1.00 95.00 86 GLN A CA 1
ATOM 698 C C . GLN A 1 86 ? 20.245 6.528 -33.943 1.00 95.00 86 GLN A C 1
ATOM 700 O O . GLN A 1 86 ? 19.671 6.199 -32.907 1.00 95.00 86 GLN A O 1
ATOM 705 N N . LEU A 1 87 ? 21.512 6.171 -34.175 1.00 95.69 87 LEU A N 1
ATOM 706 C CA . LEU A 1 87 ? 22.311 5.397 -33.218 1.00 95.69 87 LEU A CA 1
ATOM 707 C C . LEU A 1 87 ? 22.529 6.152 -31.902 1.00 95.69 87 LEU A C 1
ATOM 709 O O . LEU A 1 87 ? 22.455 5.550 -30.832 1.00 95.69 87 LEU A O 1
ATOM 713 N N . LYS A 1 88 ? 22.758 7.468 -31.962 1.00 97.69 88 LYS A N 1
ATOM 714 C CA . LYS A 1 88 ? 22.885 8.307 -30.765 1.00 97.69 88 LYS A CA 1
ATOM 715 C C . LYS A 1 88 ? 21.564 8.398 -29.999 1.00 97.69 88 LYS A C 1
ATOM 717 O O . LYS A 1 88 ? 21.566 8.325 -28.775 1.00 97.69 88 LYS A O 1
ATOM 722 N N . SER A 1 89 ? 20.441 8.512 -30.708 1.00 96.19 89 SER A N 1
ATOM 723 C CA . SER A 1 89 ? 19.108 8.473 -30.097 1.00 96.19 89 SER A CA 1
ATOM 724 C C . SER A 1 89 ? 18.843 7.129 -29.412 1.00 96.19 89 SER A C 1
ATOM 726 O O . SER A 1 89 ? 18.415 7.118 -28.261 1.00 96.19 89 SER A O 1
ATOM 728 N N . LEU A 1 90 ? 19.190 6.012 -30.061 1.00 94.75 90 LEU A N 1
ATOM 729 C CA . LEU A 1 90 ? 19.092 4.677 -29.469 1.00 94.75 90 LEU A CA 1
ATOM 730 C C . LEU A 1 90 ? 19.959 4.549 -28.209 1.00 94.75 90 LEU A C 1
ATOM 732 O O . LEU A 1 90 ? 19.503 4.021 -27.201 1.00 94.75 90 LEU A O 1
ATOM 736 N N . GLN A 1 91 ? 21.197 5.048 -28.250 1.00 96.19 91 GLN A N 1
ATOM 737 C CA . GLN A 1 91 ? 22.093 5.039 -27.095 1.00 96.19 91 GLN A CA 1
ATOM 738 C C . GLN A 1 91 ? 21.506 5.823 -25.916 1.00 96.19 91 GLN A C 1
ATOM 740 O O . GLN A 1 91 ? 21.547 5.331 -24.790 1.00 96.19 91 GLN A O 1
ATOM 745 N N . ASN A 1 92 ? 20.947 7.009 -26.171 1.00 95.81 92 ASN A N 1
ATOM 746 C CA . ASN A 1 92 ? 20.304 7.812 -25.135 1.00 95.81 92 ASN A CA 1
ATOM 747 C C . ASN A 1 92 ? 19.124 7.057 -24.507 1.00 95.81 92 ASN A C 1
ATOM 749 O O . ASN A 1 92 ? 19.065 6.944 -23.286 1.00 95.81 92 ASN A O 1
ATOM 753 N N . LEU A 1 93 ? 18.255 6.466 -25.333 1.00 94.38 93 LEU A N 1
ATOM 754 C CA . LEU A 1 93 ? 17.093 5.705 -24.868 1.00 94.38 93 LEU A CA 1
ATOM 755 C C . LEU A 1 93 ? 17.502 4.482 -24.029 1.00 94.38 93 LEU A C 1
ATOM 757 O O . LEU A 1 93 ? 16.919 4.216 -22.982 1.00 94.38 93 LEU A O 1
ATOM 761 N N . ILE A 1 94 ? 18.557 3.770 -24.442 1.00 94.06 94 ILE A N 1
ATOM 762 C CA . ILE A 1 94 ? 19.123 2.663 -23.658 1.00 94.06 94 ILE A CA 1
ATOM 763 C C . ILE A 1 94 ? 19.669 3.173 -22.319 1.00 94.06 94 ILE A C 1
ATOM 765 O O . ILE A 1 94 ? 19.415 2.546 -21.295 1.00 94.06 94 ILE A O 1
ATOM 769 N N . SER A 1 95 ? 20.396 4.295 -22.310 1.00 95.94 95 SER A N 1
ATOM 770 C CA . SER A 1 95 ? 20.976 4.847 -21.079 1.00 95.94 95 SER A CA 1
ATOM 771 C C . SER A 1 95 ? 19.914 5.307 -20.074 1.00 95.94 95 SER A C 1
ATOM 773 O O . SER A 1 95 ? 20.037 5.042 -18.878 1.00 95.94 95 SER A O 1
ATOM 775 N N . GLU A 1 96 ? 18.835 5.922 -20.560 1.00 94.38 96 GLU A N 1
ATOM 776 C CA . GLU A 1 96 ? 17.694 6.331 -19.743 1.00 94.38 96 GLU A CA 1
ATOM 777 C C . GLU A 1 96 ? 16.992 5.113 -19.137 1.00 94.38 96 GLU A C 1
ATOM 779 O O . GLU A 1 96 ? 16.757 5.068 -17.931 1.00 94.38 96 GLU A O 1
ATOM 784 N N . HIS A 1 97 ? 16.756 4.073 -19.939 1.00 90.12 97 HIS A N 1
ATOM 785 C CA . HIS A 1 97 ? 16.175 2.825 -19.456 1.00 90.12 97 HIS A CA 1
ATOM 786 C C . HIS A 1 97 ? 17.070 2.122 -18.421 1.00 90.12 97 HIS A C 1
ATOM 788 O O . HIS A 1 97 ? 16.575 1.610 -17.420 1.00 90.12 97 HIS A O 1
ATOM 794 N N . THR A 1 98 ? 18.396 2.111 -18.608 1.00 93.12 98 THR A N 1
ATOM 795 C CA . THR A 1 98 ? 19.305 1.533 -17.603 1.00 93.12 98 THR A CA 1
ATOM 796 C C . THR A 1 98 ? 19.264 2.291 -16.280 1.00 93.12 98 THR A C 1
ATOM 798 O O . THR A 1 98 ? 19.255 1.654 -15.230 1.00 93.12 98 THR A O 1
ATOM 801 N N . LEU A 1 99 ? 19.176 3.623 -16.328 1.00 95.38 99 LEU A N 1
ATOM 802 C CA . LEU A 1 99 ? 19.040 4.454 -15.134 1.00 95.38 99 LEU A CA 1
ATOM 803 C C . LEU A 1 99 ? 17.691 4.214 -14.442 1.00 95.38 99 LEU A C 1
ATOM 805 O O . LEU A 1 99 ? 17.636 4.060 -13.227 1.00 95.38 99 LEU A O 1
ATOM 809 N N . SER A 1 100 ? 16.605 4.136 -15.214 1.00 90.50 100 SER A N 1
ATOM 810 C CA . SER A 1 100 ? 15.269 3.829 -14.693 1.00 90.50 100 SER A CA 1
ATOM 811 C C . SER A 1 100 ? 15.224 2.466 -13.990 1.00 90.50 100 SER A C 1
ATOM 813 O O . SER A 1 100 ? 14.639 2.350 -12.913 1.00 90.50 100 SER A O 1
ATOM 815 N N . ASN A 1 101 ? 15.907 1.455 -14.533 1.00 88.56 101 ASN A N 1
ATOM 816 C CA . ASN A 1 101 ? 16.018 0.140 -13.898 1.00 88.56 101 ASN A CA 1
ATOM 817 C C . ASN A 1 101 ? 16.820 0.173 -12.593 1.00 88.56 101 ASN A C 1
ATOM 819 O O . ASN A 1 101 ? 16.440 -0.490 -11.632 1.00 88.56 101 ASN A O 1
ATOM 823 N N . GLU A 1 102 ? 17.912 0.938 -12.540 1.00 95.75 102 GLU A N 1
ATOM 824 C CA . GLU A 1 102 ? 18.689 1.116 -11.309 1.00 95.75 102 GLU A CA 1
ATOM 825 C C . GLU A 1 102 ? 17.844 1.784 -10.217 1.00 95.75 102 GLU A C 1
ATOM 827 O O . GLU A 1 102 ? 17.788 1.288 -9.093 1.00 95.75 102 GLU A O 1
ATOM 832 N N . LEU A 1 103 ? 17.119 2.851 -10.564 1.00 92.31 103 LEU A N 1
ATOM 833 C CA . LEU A 1 103 ? 16.190 3.516 -9.648 1.00 92.31 103 LEU A CA 1
ATOM 834 C C . LEU A 1 103 ? 15.075 2.573 -9.185 1.00 92.31 103 LEU A C 1
ATOM 836 O O . LEU A 1 103 ? 14.740 2.558 -8.005 1.00 92.31 103 LEU A O 1
ATOM 840 N N . SER A 1 104 ? 14.534 1.753 -10.087 1.00 88.25 104 SER A N 1
ATOM 841 C CA . SER A 1 104 ? 13.506 0.764 -9.742 1.00 88.25 104 SER A CA 1
ATOM 842 C C . SER A 1 104 ? 14.035 -0.277 -8.749 1.00 88.25 104 SER A C 1
ATOM 844 O O . SER A 1 104 ? 13.354 -0.588 -7.778 1.00 88.25 104 SER A O 1
ATOM 846 N N . SER A 1 105 ? 15.275 -0.746 -8.925 1.00 91.94 105 SER A N 1
ATOM 847 C CA . SER A 1 105 ? 15.925 -1.665 -7.980 1.00 91.94 105 SER A CA 1
ATOM 848 C C . SER A 1 105 ? 16.189 -1.019 -6.614 1.00 91.94 105 SER A C 1
ATOM 850 O O . SER A 1 105 ? 16.063 -1.686 -5.590 1.00 91.94 105 SER A O 1
ATOM 852 N N . GLN A 1 106 ? 16.524 0.275 -6.575 1.00 96.06 106 GLN A N 1
ATOM 853 C CA . GLN A 1 106 ? 16.659 1.011 -5.312 1.00 96.06 106 GLN A CA 1
ATOM 854 C C . GLN A 1 106 ? 15.312 1.154 -4.594 1.00 96.06 106 GLN A C 1
ATOM 856 O O . GLN A 1 106 ? 15.249 0.980 -3.381 1.00 96.06 106 GLN A O 1
ATOM 861 N N . ILE A 1 107 ? 14.234 1.434 -5.334 1.00 93.56 107 ILE A N 1
ATOM 862 C CA . ILE A 1 107 ? 12.876 1.499 -4.778 1.00 93.56 107 ILE A CA 1
ATOM 863 C C . ILE A 1 107 ? 12.473 0.143 -4.194 1.00 93.56 107 ILE A C 1
ATOM 865 O O . ILE A 1 107 ? 11.962 0.093 -3.082 1.00 93.56 107 ILE A O 1
ATOM 869 N N . GLU A 1 108 ? 12.735 -0.951 -4.907 1.00 92.62 108 GLU A N 1
ATOM 870 C CA . GLU A 1 108 ? 12.453 -2.307 -4.429 1.00 92.62 108 GLU A CA 1
ATOM 871 C C . GLU A 1 108 ? 13.206 -2.621 -3.128 1.00 92.62 108 GLU A C 1
ATOM 873 O O . GLU A 1 108 ? 12.600 -3.070 -2.160 1.00 92.62 108 GLU A O 1
ATOM 878 N N . SER A 1 109 ? 14.496 -2.277 -3.060 1.00 96.38 109 SER A N 1
ATOM 879 C CA . SER A 1 109 ? 15.290 -2.425 -1.835 1.00 96.38 109 SER A CA 1
ATOM 880 C C . SER A 1 109 ? 14.731 -1.613 -0.661 1.00 96.38 109 SER A C 1
ATOM 882 O O . SER A 1 109 ? 14.786 -2.083 0.473 1.00 96.38 109 SER A O 1
ATOM 884 N N . LEU A 1 110 ? 14.213 -0.405 -0.906 1.00 95.62 110 LEU A N 1
ATOM 885 C CA . LEU A 1 110 ? 13.590 0.421 0.135 1.00 95.62 110 LEU A CA 1
ATOM 886 C C . LEU A 1 110 ? 12.251 -0.159 0.603 1.00 95.62 110 LEU A C 1
ATOM 888 O O . LEU A 1 110 ? 11.936 -0.073 1.785 1.00 95.62 110 LEU A O 1
ATOM 892 N N . ILE A 1 111 ? 11.475 -0.759 -0.302 1.00 93.94 111 ILE A N 1
ATOM 893 C CA . ILE A 1 111 ? 10.225 -1.449 0.045 1.00 93.94 111 ILE A CA 1
ATOM 894 C C . ILE A 1 111 ? 10.516 -2.669 0.927 1.00 93.94 111 ILE A C 1
ATOM 896 O O . ILE A 1 111 ? 9.805 -2.898 1.901 1.00 93.94 111 ILE A O 1
ATOM 900 N N . GLU A 1 112 ? 11.563 -3.441 0.618 1.00 95.56 112 GLU A N 1
ATOM 901 C CA . GLU A 1 112 ? 11.989 -4.552 1.477 1.00 95.56 112 GLU A CA 1
ATOM 902 C C . GLU A 1 112 ? 12.405 -4.057 2.870 1.00 95.56 112 GLU A C 1
ATOM 904 O O . GLU A 1 112 ? 11.979 -4.628 3.873 1.00 95.56 112 GLU A O 1
ATOM 909 N N . GLU A 1 113 ? 13.184 -2.973 2.950 1.00 97.75 113 GLU A N 1
ATOM 910 C CA . GLU A 1 113 ? 13.588 -2.372 4.227 1.00 97.75 113 GLU A CA 1
ATOM 911 C C . GLU A 1 113 ? 12.376 -1.909 5.053 1.00 97.75 113 GLU A C 1
ATOM 913 O O . GLU A 1 113 ? 12.270 -2.266 6.227 1.00 97.75 113 GLU A O 1
ATOM 918 N N . ASP A 1 114 ? 11.429 -1.196 4.440 1.00 94.62 114 ASP A N 1
ATOM 919 C CA . ASP A 1 114 ? 10.178 -0.761 5.077 1.00 94.62 114 ASP A CA 1
ATOM 920 C C . ASP A 1 114 ? 9.403 -1.951 5.662 1.00 94.62 114 ASP A C 1
ATOM 922 O O . ASP A 1 114 ? 9.044 -1.954 6.840 1.00 94.62 114 ASP A O 1
ATOM 926 N N . HIS A 1 115 ? 9.263 -3.032 4.890 1.00 94.69 115 HIS A N 1
ATOM 927 C CA . HIS A 1 115 ? 8.560 -4.233 5.333 1.00 94.69 115 HIS A CA 1
ATOM 928 C C . HIS A 1 115 ? 9.253 -4.919 6.525 1.00 94.69 115 HIS A C 1
ATOM 930 O O . HIS A 1 115 ? 8.581 -5.445 7.418 1.00 94.69 115 HIS A O 1
ATOM 936 N N . THR A 1 116 ? 10.593 -4.900 6.574 1.00 97.25 116 THR A N 1
ATOM 937 C CA . THR A 1 116 ? 11.343 -5.414 7.734 1.00 97.25 116 THR A CA 1
ATOM 938 C C . THR A 1 116 ? 11.185 -4.531 8.971 1.00 97.25 116 THR A C 1
ATOM 940 O O . THR A 1 116 ? 11.153 -5.045 10.091 1.00 97.25 116 THR A O 1
ATOM 943 N N . LEU A 1 117 ? 11.068 -3.211 8.798 1.00 97.56 117 LEU A N 1
ATOM 944 C CA . LEU A 1 117 ? 10.828 -2.275 9.895 1.00 97.56 117 LEU A CA 1
ATOM 945 C C . LEU A 1 117 ? 9.405 -2.415 10.444 1.00 97.56 117 LEU A C 1
ATOM 947 O O . LEU A 1 117 ? 9.229 -2.436 11.663 1.00 97.56 117 LEU A O 1
ATOM 951 N N . GLU A 1 118 ? 8.402 -2.578 9.579 1.00 97.06 118 GLU A N 1
ATOM 952 C CA . GLU A 1 118 ? 7.024 -2.867 9.993 1.00 97.06 118 GLU A CA 1
ATOM 953 C C . GLU A 1 118 ? 6.947 -4.147 10.841 1.00 97.06 118 GLU A C 1
ATOM 955 O O . GLU A 1 118 ? 6.332 -4.137 11.911 1.00 97.06 118 GLU A O 1
ATOM 960 N N . GLU A 1 119 ? 7.639 -5.219 10.439 1.00 97.00 119 GLU A N 1
ATOM 961 C CA . GLU A 1 119 ? 7.701 -6.468 11.213 1.00 97.00 119 GLU A CA 1
ATOM 962 C C . GLU A 1 119 ? 8.349 -6.258 12.596 1.00 97.00 119 GLU A C 1
ATOM 964 O O . GLU A 1 119 ? 7.872 -6.780 13.610 1.00 97.00 119 GLU A O 1
ATOM 969 N N . GLN A 1 120 ? 9.408 -5.443 12.675 1.00 97.94 120 GLN A N 1
ATOM 970 C CA . GLN A 1 120 ? 10.040 -5.088 13.951 1.00 97.94 120 GLN A CA 1
ATOM 971 C C . GLN A 1 120 ? 9.096 -4.293 14.863 1.00 97.94 120 GLN A C 1
ATOM 973 O O . GLN A 1 120 ? 9.032 -4.566 16.068 1.00 97.94 120 GLN A O 1
ATOM 978 N N . ILE A 1 121 ? 8.341 -3.339 14.308 1.00 97.69 121 ILE A N 1
ATOM 979 C CA . ILE A 1 121 ? 7.348 -2.550 15.049 1.00 97.69 121 ILE A CA 1
ATOM 980 C C . ILE A 1 121 ? 6.227 -3.455 15.565 1.00 97.69 121 ILE A C 1
ATOM 982 O O . ILE A 1 121 ? 5.875 -3.374 16.744 1.00 97.69 121 ILE A O 1
ATOM 986 N N . GLU A 1 122 ? 5.692 -4.343 14.724 1.00 97.38 122 GLU A N 1
ATOM 987 C CA . GLU A 1 122 ? 4.649 -5.291 15.123 1.00 97.38 122 GLU A CA 1
ATOM 988 C C . GLU A 1 122 ? 5.140 -6.211 16.248 1.00 97.38 122 GLU A C 1
ATOM 990 O O . GLU A 1 122 ? 4.450 -6.392 17.257 1.00 97.38 122 GLU A O 1
ATOM 995 N N . SER A 1 123 ? 6.364 -6.735 16.128 1.00 97.31 123 SER A N 1
ATOM 996 C CA . SER A 1 123 ? 6.987 -7.550 17.172 1.00 97.31 123 SER A CA 1
ATOM 997 C C . SER A 1 123 ? 7.124 -6.782 18.491 1.00 97.31 123 SER A C 1
ATOM 999 O O . SER A 1 123 ? 6.784 -7.314 19.551 1.00 97.31 123 SER A O 1
ATOM 1001 N N . SER A 1 124 ? 7.573 -5.525 18.445 1.00 96.62 124 SER A N 1
ATOM 1002 C CA . SER A 1 124 ? 7.717 -4.680 19.636 1.00 96.62 124 SER A CA 1
ATOM 1003 C C . SER A 1 124 ? 6.365 -4.353 20.282 1.00 96.62 124 SER A C 1
ATOM 1005 O O . SER A 1 124 ? 6.212 -4.470 21.499 1.00 96.62 124 SER A O 1
ATOM 1007 N N . MET A 1 125 ? 5.346 -4.025 19.485 1.00 96.06 125 MET A N 1
ATOM 1008 C CA . MET A 1 125 ? 3.985 -3.782 19.975 1.00 96.06 125 MET A CA 1
ATOM 1009 C C . MET A 1 125 ? 3.364 -5.031 20.597 1.00 96.06 125 MET A C 1
ATOM 1011 O O . MET A 1 125 ? 2.672 -4.949 21.616 1.00 96.06 125 MET A O 1
ATOM 1015 N N . LYS A 1 126 ? 3.629 -6.204 20.022 1.00 95.12 126 LYS A N 1
ATOM 1016 C CA . LYS A 1 126 ? 3.196 -7.484 20.580 1.00 95.12 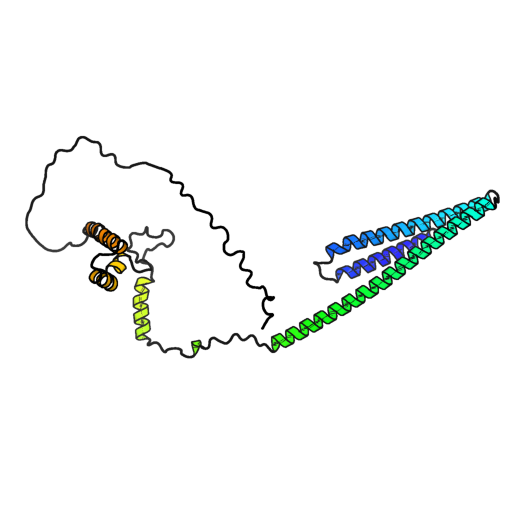126 LYS A CA 1
ATOM 1017 C C . LYS A 1 126 ? 3.867 -7.768 21.922 1.00 95.12 126 LYS A C 1
ATOM 1019 O O . LYS A 1 126 ? 3.187 -8.211 22.847 1.00 95.12 126 LYS A O 1
ATOM 1024 N N . GLU A 1 127 ? 5.161 -7.480 22.053 1.00 94.19 127 GLU A N 1
ATOM 1025 C CA . GLU A 1 127 ? 5.878 -7.577 23.328 1.00 94.19 127 GLU A CA 1
ATOM 1026 C C . GLU A 1 127 ? 5.281 -6.616 24.366 1.00 94.19 127 GLU A C 1
ATOM 1028 O O . GLU A 1 127 ? 4.919 -7.049 25.462 1.00 94.19 127 GLU A O 1
ATOM 1033 N N . LEU A 1 128 ? 5.053 -5.350 24.000 1.00 92.94 128 LEU A N 1
ATOM 1034 C CA . LEU A 1 128 ? 4.424 -4.355 24.872 1.00 92.94 128 LEU A CA 1
ATOM 1035 C C . LEU A 1 128 ? 3.028 -4.801 25.336 1.00 92.94 128 LEU A C 1
ATOM 1037 O O . LEU A 1 128 ? 2.714 -4.734 26.522 1.00 92.94 128 LEU A O 1
ATOM 1041 N N . THR A 1 129 ? 2.210 -5.310 24.413 1.00 91.19 129 THR A N 1
ATOM 1042 C CA . THR A 1 129 ? 0.861 -5.820 24.701 1.00 91.19 129 THR A CA 1
ATOM 1043 C C . THR A 1 129 ? 0.906 -7.057 25.597 1.00 91.19 129 THR A C 1
ATOM 1045 O O . THR A 1 129 ? 0.029 -7.243 26.433 1.00 91.19 129 THR A O 1
ATOM 1048 N N . SER A 1 130 ? 1.935 -7.898 25.464 1.00 90.12 130 SER A N 1
ATOM 1049 C CA . SER A 1 130 ? 2.115 -9.066 26.332 1.00 90.12 130 SER A CA 1
ATOM 1050 C C . SER A 1 130 ? 2.484 -8.688 27.770 1.00 90.12 130 SER A C 1
ATOM 1052 O O . SER A 1 130 ? 2.064 -9.365 28.705 1.00 90.12 130 SER A O 1
ATOM 1054 N N . ILE A 1 131 ? 3.238 -7.597 27.952 1.00 85.69 131 ILE A N 1
ATOM 1055 C CA . ILE A 1 131 ? 3.573 -7.042 29.271 1.00 85.69 131 ILE A CA 1
ATOM 1056 C C . ILE A 1 131 ? 2.352 -6.343 29.871 1.00 85.69 131 ILE A C 1
ATOM 1058 O O . ILE A 1 131 ? 2.079 -6.470 31.066 1.00 85.69 131 ILE A O 1
ATOM 1062 N N . TYR A 1 132 ? 1.616 -5.603 29.042 1.00 82.88 132 TYR A N 1
ATOM 1063 C CA . TYR A 1 132 ? 0.381 -4.931 29.416 1.00 82.88 132 TYR A CA 1
ATOM 1064 C C . TYR A 1 132 ? -0.767 -5.944 29.434 1.00 82.88 132 TYR A C 1
ATOM 1066 O O . TYR A 1 132 ? -1.671 -5.910 28.605 1.00 82.88 132 TYR A O 1
ATOM 1074 N N . ASP A 1 133 ? -0.700 -6.882 30.378 1.00 69.88 133 ASP A N 1
ATOM 1075 C CA . ASP A 1 133 ? -1.726 -7.891 30.603 1.00 69.88 133 ASP A CA 1
ATOM 1076 C C . ASP A 1 133 ? -3.068 -7.177 30.834 1.00 69.88 133 ASP A C 1
ATOM 1078 O O . ASP A 1 133 ? -3.332 -6.615 31.901 1.00 69.88 133 ASP A O 1
ATOM 1082 N N . THR A 1 134 ? -3.909 -7.150 29.796 1.00 64.44 134 THR A N 1
ATOM 1083 C CA . THR A 1 134 ? -5.221 -6.478 29.742 1.00 64.44 134 THR A CA 1
ATOM 1084 C C . THR A 1 134 ? -6.264 -7.228 30.565 1.00 64.44 134 THR A C 1
ATOM 1086 O O . THR A 1 134 ? -7.441 -7.331 30.208 1.00 64.44 134 THR A O 1
ATOM 1089 N N . THR A 1 135 ? -5.854 -7.751 31.716 1.00 67.88 135 THR A N 1
ATOM 1090 C CA . THR A 1 135 ? -6.784 -8.186 32.739 1.00 67.88 135 THR A CA 1
ATOM 1091 C C . THR A 1 135 ? -7.481 -6.937 33.259 1.00 67.88 135 THR A C 1
ATOM 1093 O O . THR A 1 135 ? -7.023 -6.245 34.167 1.00 67.88 135 THR A O 1
ATOM 1096 N N . LEU A 1 136 ? -8.616 -6.621 32.623 1.00 65.12 136 LEU A N 1
ATOM 1097 C CA . LEU A 1 136 ? -9.610 -5.698 33.152 1.00 65.12 136 LEU A CA 1
ATOM 1098 C C . LEU A 1 136 ? -9.714 -5.988 34.648 1.00 65.12 136 LEU A C 1
ATOM 1100 O O . LEU A 1 136 ? -9.928 -7.157 34.998 1.00 65.12 136 LEU A O 1
ATOM 1104 N N . PRO A 1 137 ? -9.519 -4.986 35.526 1.00 67.19 137 PRO A N 1
ATOM 1105 C CA . PRO A 1 137 ? -9.546 -5.220 36.955 1.00 67.19 137 PRO A CA 1
ATOM 1106 C C . PRO A 1 137 ? -10.852 -5.940 37.260 1.00 67.19 137 PRO A C 1
ATOM 1108 O O . PRO A 1 137 ? -11.932 -5.375 37.066 1.00 67.19 137 PRO A O 1
ATOM 1111 N N . GLN A 1 138 ? -10.755 -7.214 37.666 1.00 62.00 138 GLN A N 1
ATOM 1112 C CA . GLN A 1 138 ? -11.918 -7.988 38.074 1.00 62.00 138 GLN A CA 1
ATOM 1113 C C . GLN A 1 138 ? -12.644 -7.116 39.078 1.00 62.00 138 GLN A C 1
ATOM 1115 O O . GLN A 1 138 ? -12.062 -6.751 40.100 1.00 62.00 138 GLN A O 1
ATOM 1120 N N . ASN A 1 139 ? -13.864 -6.717 38.722 1.00 61.00 139 ASN A N 1
ATOM 1121 C CA . ASN A 1 139 ? -14.661 -5.764 39.466 1.00 61.00 139 ASN A CA 1
ATOM 1122 C C . ASN A 1 139 ? -14.773 -6.258 40.918 1.00 61.00 139 ASN A C 1
ATOM 1124 O O . ASN A 1 139 ? -15.617 -7.089 41.262 1.00 61.00 139 ASN A O 1
ATOM 1128 N N . ASN A 1 140 ? -13.865 -5.778 41.773 1.00 55.84 140 ASN A N 1
ATOM 1129 C CA . ASN A 1 140 ? -13.696 -6.235 43.150 1.00 55.84 140 ASN A CA 1
ATOM 1130 C C . ASN A 1 140 ? -14.897 -5.828 44.019 1.00 55.84 140 ASN A C 1
ATOM 1132 O O . ASN A 1 140 ? -14.951 -6.194 45.192 1.00 55.84 140 ASN A O 1
ATOM 1136 N N . ASN A 1 141 ? -15.914 -5.175 43.442 1.00 56.91 141 ASN A N 1
ATOM 1137 C CA . ASN A 1 141 ? -17.228 -5.012 44.055 1.00 56.91 141 ASN A CA 1
ATOM 1138 C C . ASN A 1 141 ? -17.952 -6.353 44.304 1.00 56.91 141 ASN A C 1
ATOM 1140 O O . ASN A 1 141 ? -18.970 -6.374 44.989 1.00 56.91 141 ASN A O 1
ATOM 1144 N N . GLN A 1 142 ? -17.417 -7.495 43.850 1.00 54.91 142 GLN A N 1
ATOM 1145 C CA . GLN A 1 142 ? -17.879 -8.822 44.284 1.00 54.91 142 GLN A CA 1
ATOM 1146 C C . GLN A 1 142 ? -17.358 -9.272 45.666 1.00 54.91 142 GLN A C 1
ATOM 1148 O O . GLN A 1 142 ? -17.795 -10.310 46.168 1.00 54.91 142 GLN A O 1
ATOM 1153 N N . LYS A 1 143 ? -16.453 -8.528 46.325 1.00 55.53 143 LYS A N 1
ATOM 1154 C CA . LYS A 1 143 ? -15.824 -8.970 47.591 1.00 55.53 143 LYS A CA 1
ATOM 1155 C C . LYS A 1 143 ? -16.688 -8.853 48.845 1.00 55.53 143 LYS A C 1
ATOM 1157 O O . LYS A 1 143 ? -16.278 -9.314 49.904 1.00 55.53 143 LYS A O 1
ATOM 1162 N N . THR A 1 144 ? -17.914 -8.353 48.740 1.00 57.16 144 THR A N 1
ATOM 1163 C CA . THR A 1 144 ? -18.922 -8.595 49.778 1.00 57.16 144 THR A CA 1
ATOM 1164 C C . THR A 1 144 ? -20.147 -9.222 49.141 1.00 57.16 144 THR A C 1
ATOM 1166 O O . THR A 1 144 ? -21.170 -8.576 48.933 1.00 57.16 144 THR A O 1
ATOM 1169 N N . LYS A 1 145 ? -20.061 -10.523 48.832 1.00 61.06 145 LYS A N 1
ATOM 1170 C CA . LYS A 1 145 ? -21.269 -11.342 48.695 1.00 61.06 145 LYS A CA 1
ATOM 1171 C C . LYS A 1 145 ? -22.021 -11.233 50.019 1.00 61.06 145 LYS A C 1
ATOM 1173 O O . LYS A 1 145 ? -21.709 -11.938 50.974 1.00 61.06 145 LYS A O 1
ATOM 1178 N N . ARG A 1 146 ? -22.955 -10.284 50.107 1.00 73.38 146 ARG A N 1
ATOM 1179 C CA . ARG A 1 146 ? -23.857 -10.174 51.248 1.00 73.38 146 ARG A CA 1
ATOM 1180 C C . ARG A 1 146 ? -24.624 -11.485 51.295 1.00 73.38 146 ARG A C 1
ATOM 1182 O O . ARG A 1 146 ? -25.323 -11.828 50.345 1.00 73.38 146 ARG A O 1
ATOM 1189 N N . THR A 1 147 ? -24.434 -12.245 52.363 1.00 81.62 147 THR A N 1
ATOM 1190 C CA . THR A 1 147 ? -25.210 -13.454 52.614 1.00 81.62 147 THR A CA 1
ATOM 1191 C C . THR A 1 147 ? -26.649 -13.021 52.862 1.00 81.62 147 THR A C 1
ATOM 1193 O O . THR A 1 147 ? -26.954 -12.449 53.908 1.00 81.62 147 THR A O 1
ATOM 1196 N N . VAL A 1 148 ? -27.515 -13.212 51.868 1.00 82.44 148 VAL A N 1
ATOM 1197 C CA . VAL A 1 148 ? -28.949 -12.949 52.003 1.00 82.44 148 VAL A CA 1
ATOM 1198 C C . VAL A 1 148 ? -29.575 -14.177 52.650 1.00 82.44 148 VAL A C 1
ATOM 1200 O O . VAL A 1 148 ? -29.327 -15.301 52.216 1.00 82.44 148 VAL A O 1
ATOM 1203 N N . ASP A 1 149 ? -30.362 -13.964 53.701 1.00 92.38 149 ASP A N 1
ATOM 1204 C CA . ASP A 1 149 ? -31.127 -15.030 54.339 1.00 92.38 149 ASP A CA 1
ATOM 1205 C C . ASP A 1 149 ? -32.112 -15.660 53.337 1.00 92.38 149 ASP A C 1
ATOM 1207 O O . ASP A 1 149 ? -32.856 -14.963 52.639 1.00 92.38 149 ASP A O 1
ATOM 1211 N N . ALA A 1 150 ? -32.111 -16.992 53.268 1.00 92.56 150 ALA A N 1
ATOM 1212 C CA . ALA A 1 150 ? -32.885 -17.740 52.286 1.00 92.56 150 ALA A CA 1
ATOM 1213 C C . ALA A 1 150 ? -34.395 -17.552 52.480 1.00 92.56 150 ALA A C 1
ATOM 1215 O O . ALA A 1 150 ? -35.131 -17.488 51.497 1.00 92.56 150 ALA A O 1
ATOM 1216 N N . ASN A 1 151 ? -34.864 -17.404 53.724 1.00 93.69 151 ASN A N 1
ATOM 1217 C CA . ASN A 1 151 ? -36.288 -17.200 53.991 1.00 93.69 151 ASN A CA 1
ATOM 1218 C C . ASN A 1 151 ? -36.754 -15.837 53.476 1.00 93.69 151 ASN A C 1
ATOM 1220 O O . ASN A 1 151 ? -37.773 -15.753 52.791 1.00 93.69 151 ASN A O 1
ATOM 1224 N N . THR A 1 152 ? -35.964 -14.791 53.725 1.00 91.75 1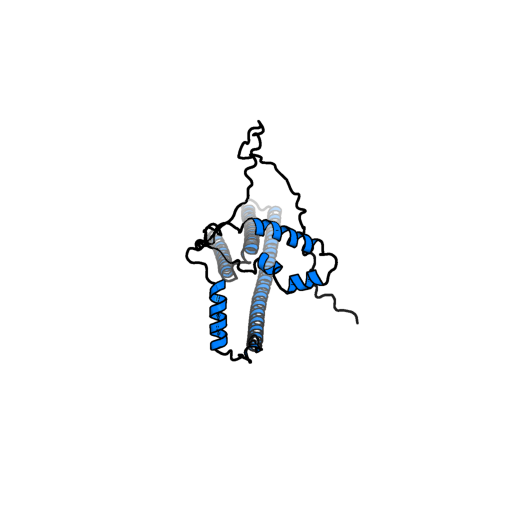52 THR A N 1
ATOM 1225 C CA . THR A 1 152 ? -36.227 -13.441 53.205 1.00 91.75 152 THR A CA 1
ATOM 1226 C C . THR A 1 152 ? -36.227 -13.419 51.671 1.00 91.75 152 THR A C 1
ATOM 1228 O O . THR A 1 152 ? -37.102 -12.805 51.055 1.00 91.75 152 THR A O 1
ATOM 1231 N N . LEU A 1 153 ? -35.290 -14.134 51.035 1.00 93.50 153 LEU A N 1
ATOM 1232 C CA . LEU A 1 153 ? -35.222 -14.251 49.576 1.00 93.50 153 LEU A CA 1
ATOM 1233 C C . LEU A 1 153 ? -36.448 -14.974 48.997 1.00 93.50 153 LEU A C 1
ATOM 1235 O O . LEU A 1 153 ? -37.018 -14.522 48.004 1.00 93.50 153 LEU A O 1
ATOM 1239 N N . LEU A 1 154 ? -36.874 -16.074 49.621 1.00 92.50 154 LEU A N 1
ATOM 1240 C CA . LEU A 1 154 ? -38.042 -16.846 49.190 1.00 92.50 154 LEU A CA 1
ATOM 1241 C C . LEU A 1 154 ? -39.347 -16.069 49.383 1.00 92.50 154 LEU A C 1
ATOM 1243 O O . LEU A 1 154 ? -40.214 -16.099 48.509 1.00 92.50 154 LEU A O 1
ATOM 1247 N N . GLU A 1 155 ? -39.491 -15.340 50.491 1.00 94.19 155 GLU A N 1
ATOM 1248 C CA . GLU A 1 155 ? -40.658 -14.490 50.717 1.00 94.19 155 GLU A CA 1
ATOM 1249 C C . GLU 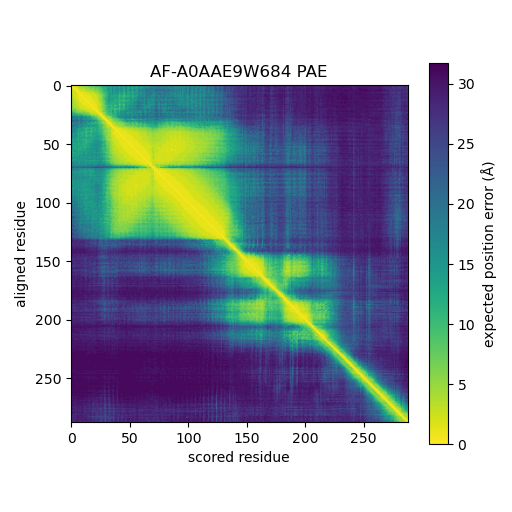A 1 155 ? -40.723 -13.351 49.691 1.00 94.19 155 GLU A C 1
ATOM 1251 O O . GLU A 1 155 ? -41.785 -13.102 49.112 1.00 94.19 155 GLU A O 1
ATOM 1256 N N . TYR A 1 156 ? -39.588 -12.707 49.401 1.00 94.00 156 TYR A N 1
ATOM 1257 C CA . TYR A 1 156 ? -39.506 -11.684 48.362 1.00 94.00 156 TYR A CA 1
ATOM 1258 C C . TYR A 1 156 ? -39.820 -12.256 46.974 1.00 94.00 156 TYR A C 1
ATOM 1260 O O . TYR A 1 156 ? -40.641 -11.690 46.253 1.00 94.00 156 TYR A O 1
ATOM 1268 N N . GLY A 1 157 ? -39.261 -13.420 46.628 1.00 90.50 157 GLY A N 1
ATOM 1269 C CA . GLY A 1 157 ? -39.561 -14.125 45.381 1.00 90.50 157 GLY A CA 1
ATOM 1270 C C . GLY A 1 157 ? -41.047 -14.471 45.241 1.00 90.50 157 GLY A C 1
ATOM 1271 O O . GLY A 1 157 ? -41.628 -14.274 44.176 1.00 90.50 157 GLY A O 1
ATOM 1272 N N . ARG A 1 158 ? -41.707 -14.895 46.329 1.00 88.81 158 ARG A N 1
ATOM 1273 C CA . ARG A 1 158 ? -43.156 -15.158 46.347 1.00 88.81 158 ARG A CA 1
ATOM 1274 C C . ARG A 1 158 ? -43.976 -13.888 46.122 1.00 88.81 158 ARG A C 1
ATOM 1276 O O . ARG A 1 158 ? -44.972 -13.930 45.401 1.00 88.81 158 ARG A O 1
ATOM 1283 N N . ARG A 1 159 ? -43.571 -12.761 46.720 1.00 87.31 159 ARG A N 1
ATOM 1284 C CA . ARG A 1 159 ? -44.215 -11.459 46.482 1.00 87.31 159 ARG A CA 1
ATOM 1285 C C . ARG A 1 159 ? -44.030 -11.021 45.031 1.00 87.31 159 ARG A C 1
ATOM 1287 O O . ARG A 1 159 ? -45.012 -10.655 44.397 1.00 87.31 159 ARG A O 1
ATOM 1294 N N . LEU A 1 160 ? -42.814 -11.124 44.494 1.00 86.38 160 LEU A N 1
ATOM 1295 C CA . LEU A 1 160 ? -42.487 -10.729 43.124 1.00 86.38 160 LEU A CA 1
ATOM 1296 C C . LEU A 1 160 ? -43.198 -11.599 42.080 1.00 86.38 160 LEU A C 1
ATOM 1298 O O . LEU A 1 160 ? -43.694 -11.077 41.087 1.00 86.38 160 LEU A O 1
ATOM 1302 N N . SER A 1 161 ? -43.326 -12.905 42.328 1.00 83.88 161 SER A N 1
ATOM 1303 C CA . SER A 1 161 ? -44.017 -13.841 41.433 1.00 83.88 161 SER A CA 1
ATOM 1304 C C . SER A 1 161 ? -45.461 -13.419 41.139 1.00 83.88 161 SER A C 1
ATOM 1306 O O . SER A 1 161 ? -45.915 -13.582 40.009 1.00 83.88 161 SER A O 1
ATOM 1308 N N . LYS A 1 162 ? -46.158 -12.793 42.098 1.00 79.94 162 LYS A N 1
ATOM 1309 C CA . LYS A 1 162 ? -47.518 -12.269 41.894 1.00 79.94 162 LYS A CA 1
ATOM 1310 C C . LYS A 1 162 ? -47.583 -11.131 40.864 1.00 79.94 162 LYS A C 1
ATOM 1312 O O . LYS A 1 162 ? -48.607 -10.983 40.209 1.00 79.94 162 LYS A O 1
ATOM 1317 N N . PHE A 1 163 ? -46.522 -10.334 40.748 1.00 77.62 163 PHE A N 1
ATOM 131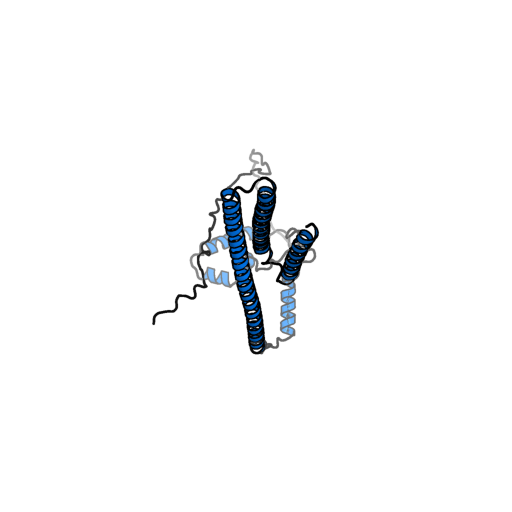8 C CA . PHE A 1 163 ? -46.469 -9.162 39.866 1.00 77.62 163 PHE A CA 1
ATOM 1319 C C . PHE A 1 163 ? -45.711 -9.427 38.561 1.00 77.62 163 PHE A C 1
ATOM 1321 O O . PHE A 1 163 ? -45.948 -8.745 37.575 1.00 77.62 163 PHE A O 1
ATOM 1328 N N . SER A 1 164 ? -44.811 -10.415 38.548 1.00 75.62 164 SER A N 1
ATOM 1329 C CA . SER A 1 164 ? -43.998 -10.760 37.376 1.00 75.62 164 SER A CA 1
ATOM 1330 C C . SER A 1 164 ? -44.585 -11.889 36.526 1.00 75.62 164 SER A C 1
ATOM 1332 O O . SER A 1 164 ? -44.108 -12.104 35.413 1.00 75.62 164 SER A O 1
ATOM 1334 N N . SER A 1 165 ? -45.565 -12.643 37.034 1.00 71.81 165 SER A N 1
ATOM 1335 C CA . SER A 1 165 ? -46.193 -13.721 36.266 1.00 71.81 165 SER A CA 1
ATOM 1336 C C . SER A 1 165 ? -47.394 -13.185 35.501 1.00 71.81 165 SER A C 1
ATOM 1338 O O . SER A 1 165 ? -48.280 -12.560 36.084 1.00 71.81 165 SER A O 1
ATOM 1340 N N . ALA A 1 166 ? -47.443 -13.469 34.202 1.00 65.56 166 ALA A N 1
ATOM 1341 C CA . ALA A 1 166 ? -48.610 -13.167 33.392 1.00 65.56 166 ALA A CA 1
ATOM 1342 C C . ALA A 1 166 ? -49.837 -13.951 33.915 1.00 65.56 166 ALA A C 1
ATOM 1344 O O . ALA A 1 166 ? -49.701 -15.136 34.246 1.00 65.56 166 ALA A O 1
ATOM 1345 N N . PRO A 1 167 ? -51.028 -13.327 34.011 1.00 68.62 167 PRO A N 1
ATOM 1346 C CA . PRO A 1 167 ? -52.242 -14.021 34.425 1.00 68.62 167 PRO A CA 1
ATOM 1347 C C . PRO A 1 167 ? -52.519 -15.250 33.541 1.00 68.62 167 PRO A C 1
ATOM 1349 O O . PRO A 1 167 ? -52.249 -15.205 32.336 1.00 68.62 167 PRO A O 1
ATOM 1352 N N . PRO A 1 168 ? -53.088 -16.341 34.087 1.00 65.56 168 PRO A N 1
ATOM 1353 C CA . PRO A 1 168 ? -53.501 -17.484 33.278 1.00 65.56 168 PRO A CA 1
ATOM 1354 C C . PRO A 1 168 ? -54.455 -17.036 32.160 1.00 65.56 168 PRO A C 1
ATOM 1356 O O . PRO A 1 168 ? -55.518 -16.486 32.441 1.00 65.56 168 PRO A O 1
ATOM 1359 N N . GLY A 1 169 ? -54.068 -17.254 30.899 1.00 66.19 169 GLY A N 1
ATOM 1360 C CA . GLY A 1 169 ? -54.825 -16.809 29.719 1.00 66.19 169 GLY A CA 1
ATOM 1361 C C . GLY A 1 169 ? -54.357 -15.489 29.089 1.00 66.19 169 GLY A C 1
ATOM 1362 O O . GLY A 1 169 ? -54.977 -15.037 28.130 1.00 66.19 169 GLY A O 1
ATOM 1363 N N . TYR A 1 170 ? -53.273 -14.878 29.582 1.00 64.44 170 TYR A N 1
ATOM 1364 C CA . TYR A 1 170 ? -52.638 -13.727 28.935 1.00 64.44 170 TYR A CA 1
ATOM 1365 C C . TYR A 1 170 ? -51.981 -14.131 27.606 1.00 64.44 170 TYR A C 1
ATOM 1367 O O . TYR A 1 170 ? -51.106 -14.998 27.581 1.00 64.44 170 TYR A O 1
ATOM 1375 N N . ASN A 1 171 ? -52.393 -13.489 26.510 1.00 66.94 171 ASN A N 1
ATOM 1376 C CA . ASN A 1 171 ? -51.782 -13.644 25.193 1.00 66.94 171 ASN A CA 1
ATOM 1377 C C . ASN A 1 171 ? -50.901 -12.412 24.895 1.00 66.94 171 ASN A C 1
ATOM 1379 O O . ASN A 1 171 ? -51.444 -11.309 24.802 1.00 66.94 171 ASN A O 1
ATOM 1383 N N . PRO A 1 172 ? -49.569 -12.565 24.757 1.00 67.62 172 PRO A N 1
ATOM 1384 C CA . PRO A 1 172 ? -48.660 -11.441 24.525 1.00 67.62 172 PRO A CA 1
ATOM 1385 C C . PRO A 1 172 ? -48.858 -10.756 23.163 1.00 67.62 172 PRO A C 1
ATOM 1387 O O . PRO A 1 172 ? -48.505 -9.590 23.030 1.00 67.62 172 PRO A O 1
ATOM 1390 N N . GLU A 1 173 ? -49.447 -11.446 22.182 1.00 69.62 173 GLU A N 1
ATOM 1391 C CA . GLU A 1 173 ? -49.651 -10.934 20.817 1.00 69.62 173 GLU A CA 1
ATOM 1392 C C . GLU A 1 173 ? -50.844 -9.966 20.707 1.00 69.62 173 GLU A C 1
ATOM 1394 O O . GLU A 1 173 ? -50.886 -9.117 19.823 1.00 69.62 173 GLU A O 1
ATOM 1399 N N . THR A 1 174 ? -51.830 -10.077 21.604 1.00 64.62 174 THR A N 1
ATOM 1400 C CA . THR A 1 174 ? -53.098 -9.321 21.555 1.00 64.62 174 THR A CA 1
ATOM 1401 C C . THR A 1 174 ? -53.241 -8.398 22.760 1.00 64.62 174 THR A C 1
ATOM 1403 O O . THR A 1 174 ? -54.300 -8.382 23.381 1.00 64.62 174 THR A O 1
ATOM 1406 N N . GLY A 1 175 ? -52.146 -7.745 23.166 1.00 56.97 175 GLY A N 1
ATOM 1407 C CA . GLY A 1 175 ? -52.012 -6.993 24.418 1.00 56.97 175 GLY A CA 1
ATOM 1408 C C . GLY A 1 175 ? -53.318 -6.394 24.966 1.00 56.97 175 GLY A C 1
ATOM 1409 O O . GLY A 1 175 ? -54.062 -5.734 24.256 1.00 56.97 175 GLY A O 1
ATOM 1410 N N . GLN A 1 176 ? -53.579 -6.643 26.252 1.00 56.25 176 GLN A N 1
ATOM 1411 C CA . GLN A 1 176 ? -54.692 -6.098 27.053 1.00 56.25 176 GLN A CA 1
ATOM 1412 C C . GLN A 1 176 ? -56.146 -6.432 26.656 1.00 56.25 176 GLN A C 1
ATOM 1414 O O . GLN A 1 176 ? -57.021 -6.197 27.485 1.00 56.25 176 GLN A O 1
ATOM 1419 N N . ASP A 1 177 ? -56.431 -7.072 25.518 1.00 53.72 177 ASP A N 1
ATOM 1420 C CA . ASP A 1 177 ? -57.822 -7.410 25.135 1.00 53.72 177 ASP A CA 1
ATOM 1421 C C . ASP A 1 177 ? -58.389 -8.677 25.809 1.00 53.72 177 ASP A C 1
ATOM 1423 O O . ASP A 1 177 ? -59.575 -9.007 25.691 1.00 53.72 177 ASP A O 1
ATOM 1427 N N . ALA A 1 178 ? -57.568 -9.412 26.561 1.00 54.84 178 ALA A N 1
ATOM 1428 C CA . ALA A 1 178 ? -58.058 -10.520 27.369 1.00 54.84 178 ALA A CA 1
ATOM 1429 C C . ALA A 1 178 ? -58.734 -9.966 28.634 1.00 54.84 178 ALA A C 1
ATOM 1431 O O . ALA A 1 178 ? -58.087 -9.291 29.425 1.00 54.84 178 ALA A O 1
ATOM 1432 N N . LYS A 1 179 ? -60.010 -10.319 28.862 1.00 55.69 179 LYS A N 1
ATOM 1433 C CA . LYS A 1 179 ? -60.873 -9.995 30.031 1.00 55.69 179 LYS A CA 1
ATOM 1434 C C . LYS A 1 179 ? -60.297 -10.315 31.435 1.00 55.69 179 LYS A C 1
ATOM 1436 O O . LYS A 1 179 ? -61.041 -10.339 32.414 1.00 55.69 179 LYS A O 1
ATOM 1441 N N . ALA A 1 180 ? -59.011 -10.622 31.563 1.00 56.41 180 ALA A N 1
ATOM 1442 C CA . ALA A 1 180 ? -58.334 -10.850 32.828 1.00 56.41 180 ALA A CA 1
ATOM 1443 C C . ALA A 1 180 ? -57.822 -9.514 33.405 1.00 56.41 180 ALA A C 1
ATOM 1445 O O . ALA A 1 180 ? -57.225 -8.733 32.667 1.00 56.41 180 ALA A O 1
ATOM 1446 N N . PRO A 1 181 ? -57.990 -9.241 34.712 1.00 59.06 181 PRO A N 1
ATOM 1447 C CA . PRO A 1 181 ? -57.401 -8.065 35.348 1.00 59.06 181 PRO A CA 1
ATOM 1448 C C . PRO A 1 181 ? -55.869 -8.124 35.244 1.00 59.06 181 PRO A C 1
ATOM 1450 O O . PRO A 1 181 ? -55.221 -8.913 35.934 1.00 59.06 181 PRO A O 1
ATOM 1453 N N . VAL A 1 182 ? -55.282 -7.320 34.357 1.00 61.12 182 VAL A N 1
ATOM 1454 C CA . VAL A 1 182 ? -53.827 -7.221 34.195 1.00 61.12 182 VAL A CA 1
ATOM 1455 C C . VAL A 1 182 ? -53.304 -6.166 35.166 1.00 61.12 182 VAL A C 1
ATOM 1457 O O . VAL A 1 182 ? -53.721 -5.010 35.133 1.00 61.12 182 VAL A O 1
ATOM 1460 N N . HIS A 1 183 ? -52.377 -6.552 36.042 1.00 64.88 183 HIS A N 1
ATOM 1461 C CA . HIS A 1 183 ? -51.590 -5.582 36.796 1.00 64.88 183 HIS A CA 1
ATOM 1462 C C . HIS A 1 183 ? -50.519 -4.998 35.868 1.00 64.88 183 HIS A C 1
ATOM 1464 O O . HIS A 1 183 ? -49.736 -5.746 35.286 1.00 64.88 183 HIS A O 1
ATOM 1470 N N . TYR A 1 184 ? -50.498 -3.672 35.716 1.00 67.69 184 TYR A N 1
ATOM 1471 C CA . TYR A 1 184 ? -49.442 -2.979 34.978 1.00 67.69 184 TYR A CA 1
ATOM 1472 C C . TYR A 1 184 ? -48.065 -3.253 35.620 1.00 67.69 184 TYR A C 1
ATOM 1474 O O . TYR A 1 184 ? -47.987 -3.433 36.839 1.00 67.69 184 TYR A O 1
ATOM 1482 N N . PRO A 1 185 ? -46.971 -3.279 34.833 1.00 74.88 185 PRO A N 1
ATOM 1483 C CA . PRO A 1 185 ? -45.629 -3.535 35.364 1.00 74.88 185 PRO A CA 1
ATOM 1484 C C . PRO A 1 185 ? -45.080 -2.373 36.211 1.00 74.88 185 PRO A C 1
ATOM 1486 O O . PRO A 1 185 ? -44.094 -2.538 36.926 1.00 74.88 185 PRO A O 1
ATOM 1489 N N . TRP A 1 186 ? -45.737 -1.213 36.172 1.00 80.19 186 TRP A N 1
ATOM 1490 C CA . TRP A 1 186 ? -45.522 -0.073 37.062 1.00 80.19 186 TRP A CA 1
ATOM 1491 C C . TRP A 1 186 ? -46.739 0.121 37.982 1.00 80.19 186 TRP A C 1
ATOM 1493 O O . TRP A 1 186 ? -47.833 -0.360 37.666 1.00 80.19 186 TRP A O 1
ATOM 1503 N N . PRO A 1 187 ? -46.580 0.802 39.135 1.00 81.88 187 PRO A N 1
ATOM 1504 C CA . PRO A 1 187 ? -47.709 1.125 40.003 1.00 81.88 187 PRO A CA 1
ATOM 1505 C C . PRO A 1 187 ? -48.816 1.823 39.210 1.00 81.88 187 PRO A C 1
ATOM 1507 O O . PRO A 1 187 ? -48.554 2.752 38.449 1.00 81.88 187 PRO A O 1
ATOM 1510 N N . SER A 1 188 ? -50.056 1.368 39.393 1.00 82.12 188 SER A N 1
ATOM 1511 C CA . SER A 1 188 ? -51.201 2.003 38.734 1.00 82.12 188 SER A CA 1
ATOM 1512 C C . SER A 1 188 ? -51.360 3.449 39.198 1.00 82.12 188 SER A C 1
ATOM 1514 O O . SER A 1 188 ? -51.068 3.781 40.348 1.00 82.12 188 SER A O 1
ATOM 1516 N N . GLU A 1 189 ? -51.874 4.295 38.314 1.00 81.56 189 GLU A N 1
ATOM 1517 C CA . GLU A 1 189 ? -52.135 5.705 38.598 1.00 81.56 189 GLU A CA 1
ATOM 1518 C C . GLU A 1 189 ? -53.005 5.876 39.861 1.00 81.56 189 GLU A C 1
ATOM 1520 O O . GLU A 1 189 ? -52.641 6.588 40.795 1.00 81.56 189 GLU A O 1
ATOM 1525 N N . ASP A 1 190 ? -54.076 5.091 39.992 1.00 79.88 190 ASP A N 1
ATOM 1526 C CA . ASP A 1 190 ? -54.907 5.060 41.200 1.00 79.88 190 ASP A CA 1
ATOM 1527 C C . ASP A 1 190 ? -54.151 4.658 42.472 1.00 79.88 190 ASP A C 1
ATOM 1529 O O . ASP A 1 190 ? -54.455 5.155 43.560 1.00 79.88 190 ASP A O 1
ATOM 1533 N N . GLN A 1 191 ? -53.176 3.751 42.374 1.00 83.06 191 GLN A N 1
ATOM 1534 C CA . GLN A 1 191 ? -52.321 3.414 43.512 1.00 83.06 191 GLN A CA 1
ATOM 1535 C C . GLN A 1 191 ? -51.396 4.573 43.864 1.00 83.06 191 GLN A C 1
ATOM 1537 O O . GLN A 1 191 ? -51.241 4.837 45.054 1.00 83.06 191 GLN A O 1
ATOM 1542 N N . MET A 1 192 ? -50.833 5.275 42.873 1.00 83.75 192 MET A N 1
ATOM 1543 C CA . MET A 1 192 ? -50.003 6.467 43.085 1.00 83.75 192 MET A CA 1
ATOM 1544 C C . MET A 1 192 ? -50.797 7.581 43.779 1.00 83.75 192 MET A C 1
ATOM 1546 O O . MET A 1 192 ? -50.337 8.129 44.785 1.00 83.75 192 MET A O 1
ATOM 1550 N N . ARG A 1 193 ? -52.036 7.820 43.341 1.00 80.88 193 ARG A N 1
ATOM 1551 C CA . ARG A 1 193 ? -52.984 8.752 43.974 1.00 80.88 193 ARG A CA 1
ATOM 1552 C C . ARG A 1 193 ? -53.330 8.398 45.413 1.00 80.88 193 ARG A C 1
ATOM 1554 O O . ARG A 1 193 ? -53.413 9.263 46.278 1.00 80.88 193 ARG A O 1
ATOM 1561 N N . LYS A 1 194 ? -53.545 7.110 45.687 1.00 85.00 194 LYS A N 1
ATOM 1562 C CA . LYS A 1 194 ? -53.901 6.612 47.026 1.00 85.00 194 LYS A CA 1
ATOM 1563 C C . LYS A 1 194 ? -52.688 6.486 47.954 1.00 85.00 194 LYS A C 1
ATOM 1565 O O . LYS A 1 194 ? -52.864 6.097 49.108 1.00 85.00 194 LYS A O 1
ATOM 1570 N N . THR A 1 195 ? -51.469 6.795 47.494 1.00 86.56 195 THR A N 1
ATOM 1571 C CA . THR A 1 195 ? -50.284 6.728 48.357 1.00 86.56 195 THR A CA 1
ATOM 1572 C C . THR A 1 195 ? -50.373 7.727 49.505 1.00 86.56 195 THR A C 1
ATOM 1574 O O . THR A 1 195 ? -50.800 8.871 49.347 1.00 86.56 195 THR A O 1
ATOM 1577 N N . SER A 1 196 ? -49.882 7.315 50.674 1.00 83.81 196 SER A N 1
ATOM 1578 C CA . SER A 1 196 ? -49.759 8.201 51.835 1.00 83.81 196 SER A CA 1
ATOM 1579 C C . SER A 1 196 ? -48.877 9.418 51.543 1.00 83.81 196 SER A C 1
ATOM 1581 O O . SER A 1 196 ? -49.086 10.476 52.127 1.00 83.81 196 SER A O 1
ATOM 1583 N N . LEU A 1 197 ? -47.921 9.286 50.614 1.00 84.44 197 LEU A N 1
ATOM 1584 C CA . LEU A 1 197 ? -47.085 10.392 50.156 1.00 84.44 197 LEU A CA 1
ATOM 1585 C C . LEU A 1 197 ? -47.913 11.463 49.433 1.00 84.44 197 LEU A C 1
ATOM 1587 O O . LEU A 1 197 ? -47.796 12.640 49.773 1.00 84.44 197 LEU A O 1
ATOM 1591 N N . PHE A 1 198 ? -48.778 11.065 48.492 1.00 82.81 198 PHE A N 1
ATOM 1592 C CA . PHE A 1 198 ? -49.674 11.994 47.802 1.00 82.81 198 PHE A CA 1
ATOM 1593 C C . PHE A 1 198 ? -50.620 12.679 48.796 1.00 82.81 198 PHE A C 1
ATOM 1595 O O . PHE A 1 198 ? -50.663 13.906 48.844 1.00 82.81 198 PHE A O 1
ATOM 1602 N N . GLN A 1 199 ? -51.267 11.912 49.681 1.00 82.81 199 GLN A N 1
ATOM 1603 C CA . GLN A 1 199 ? -52.157 12.450 50.719 1.00 82.81 199 GLN A CA 1
ATOM 1604 C C . GLN A 1 199 ? -51.457 13.478 51.618 1.00 82.81 199 GLN A C 1
ATOM 1606 O O . GLN A 1 199 ? -51.987 14.567 51.848 1.00 82.81 199 GLN A O 1
ATOM 1611 N N . TYR A 1 200 ? -50.243 13.166 52.081 1.00 84.25 200 TYR A N 1
ATOM 1612 C CA . TYR A 1 200 ? -49.449 14.080 52.896 1.00 84.25 200 TYR A CA 1
ATOM 1613 C C . TYR A 1 200 ? -49.101 15.358 52.124 1.00 84.25 200 TYR A C 1
ATOM 1615 O O . TYR A 1 200 ? -49.313 16.460 52.632 1.00 84.25 200 TYR A O 1
ATOM 1623 N N . SER A 1 201 ? -48.659 15.225 50.869 1.00 81.06 201 SER A N 1
ATOM 1624 C CA . SER A 1 201 ? -48.336 16.372 50.014 1.00 81.06 201 SER A CA 1
ATOM 1625 C C . SER A 1 201 ? -49.540 17.295 49.798 1.00 81.06 201 SER A C 1
ATOM 1627 O O . SER A 1 201 ? -49.415 18.507 49.939 1.00 81.06 201 SER A O 1
ATOM 1629 N N . THR A 1 202 ? -50.733 16.740 49.571 1.00 74.75 202 THR A N 1
ATOM 1630 C CA . THR A 1 202 ? -51.966 17.519 49.386 1.00 74.75 202 THR A CA 1
ATOM 1631 C C . THR A 1 202 ? -52.495 18.117 50.689 1.00 74.75 202 THR A C 1
ATOM 1633 O O . THR A 1 202 ? -53.167 19.139 50.656 1.00 74.75 202 THR A O 1
ATOM 1636 N N . SER A 1 203 ? -52.176 17.519 51.843 1.00 74.81 203 SER A N 1
ATOM 1637 C CA . SER A 1 203 ? -52.616 18.016 53.155 1.00 74.81 203 SER A CA 1
ATOM 1638 C C . SER A 1 203 ? -51.836 19.242 53.646 1.00 74.81 203 SER A C 1
ATOM 1640 O O . SER A 1 203 ? -52.366 20.040 54.414 1.00 74.81 203 SER A O 1
ATOM 1642 N N . LEU A 1 204 ? -50.584 19.402 53.202 1.00 69.50 204 LEU A N 1
ATOM 1643 C CA . LEU A 1 204 ? -49.718 20.522 53.584 1.00 69.50 204 LEU A CA 1
ATOM 1644 C C . LEU A 1 204 ? -49.857 21.741 52.665 1.00 69.50 204 LEU A C 1
ATOM 1646 O O . LEU A 1 204 ? -49.493 22.849 53.056 1.00 69.50 204 LEU A O 1
ATOM 1650 N N . ILE A 1 205 ? -50.366 21.552 51.448 1.00 66.50 205 ILE A N 1
ATOM 1651 C CA . ILE A 1 205 ? -50.490 22.615 50.453 1.00 66.50 205 ILE A CA 1
ATOM 1652 C C . ILE A 1 205 ? -51.941 23.116 50.466 1.00 66.50 205 ILE A C 1
ATOM 1654 O O . ILE A 1 205 ? -52.844 22.443 49.984 1.00 66.50 205 ILE A O 1
ATOM 1658 N N . ALA A 1 206 ? -52.165 24.323 50.998 1.00 58.81 206 ALA A N 1
ATOM 1659 C CA . ALA A 1 206 ? -53.497 24.931 51.143 1.00 58.81 206 ALA A CA 1
ATOM 1660 C C . ALA A 1 206 ? -54.248 25.166 49.810 1.00 58.81 206 ALA A C 1
ATOM 1662 O O . ALA A 1 206 ? -55.460 25.371 49.813 1.00 58.81 206 ALA A O 1
ATOM 1663 N N . HIS A 1 207 ? -53.543 25.105 48.677 1.00 55.03 207 HIS A N 1
ATOM 1664 C CA . HIS A 1 207 ? -54.117 25.075 47.334 1.00 55.03 207 HIS A CA 1
ATOM 1665 C C . HIS A 1 207 ? -53.492 23.909 46.557 1.00 55.03 207 HIS A C 1
ATOM 1667 O O . HIS A 1 207 ? -52.296 23.986 46.267 1.00 55.03 207 HIS A O 1
ATOM 1673 N N . PRO A 1 208 ? -54.235 22.836 46.218 1.00 58.06 208 PRO A N 1
ATOM 1674 C CA . PRO A 1 208 ? -53.679 21.760 45.405 1.00 58.06 208 PRO A CA 1
ATOM 1675 C C . PRO A 1 208 ? -53.110 22.374 44.124 1.00 58.06 208 PRO A C 1
ATOM 1677 O O . PRO A 1 208 ? -53.776 23.169 43.459 1.00 58.06 208 PRO A O 1
ATOM 1680 N N . SER A 1 209 ? -51.851 22.065 43.803 1.00 62.34 209 SER A N 1
ATOM 1681 C CA . SER A 1 209 ? -51.232 22.555 42.570 1.00 62.34 209 SER A CA 1
ATOM 1682 C C . SER A 1 209 ? -52.109 22.180 41.365 1.00 62.34 209 SER A C 1
ATOM 1684 O O . SER A 1 209 ? -52.886 21.222 41.431 1.00 62.34 209 SER A O 1
ATOM 1686 N N . ALA A 1 210 ? -52.012 22.920 40.257 1.00 60.44 210 ALA A N 1
ATOM 1687 C CA . ALA A 1 210 ? -52.829 22.671 39.062 1.00 60.44 210 ALA A CA 1
ATOM 1688 C C . ALA A 1 210 ? -52.784 21.195 38.603 1.00 60.44 210 ALA A C 1
ATOM 1690 O O . ALA A 1 210 ? -53.806 20.643 38.202 1.00 60.44 210 ALA A O 1
ATOM 1691 N N . ASN A 1 211 ? -51.639 20.530 38.790 1.00 62.06 211 ASN A N 1
ATOM 1692 C CA . ASN A 1 211 ? -51.458 19.107 38.496 1.00 62.06 211 ASN A CA 1
ATOM 1693 C C . ASN A 1 211 ? -52.140 18.190 39.528 1.00 62.06 211 ASN A C 1
ATOM 1695 O O . ASN A 1 211 ? -52.739 17.190 39.154 1.00 62.06 211 ASN A O 1
ATOM 1699 N N . ALA A 1 212 ? -52.106 18.523 40.823 1.00 60.34 212 ALA A N 1
ATOM 1700 C CA . ALA A 1 212 ? -52.808 17.745 41.849 1.00 60.34 212 ALA A CA 1
ATOM 1701 C C . ALA A 1 212 ? -54.337 17.842 41.702 1.00 60.34 212 ALA A C 1
ATOM 1703 O O . ALA A 1 212 ? -55.048 16.888 42.000 1.00 60.34 212 ALA A O 1
ATOM 1704 N N . SER A 1 213 ? -54.846 18.973 41.205 1.00 62.47 213 SER A N 1
ATOM 1705 C CA . SER A 1 213 ? -56.284 19.197 41.005 1.00 62.47 213 SER A CA 1
ATOM 1706 C C . SER A 1 213 ? -56.872 18.363 39.856 1.00 62.47 213 SER A C 1
ATOM 1708 O O . SER A 1 213 ? -57.999 17.893 39.972 1.00 62.47 213 SER A O 1
ATOM 1710 N N . GLN A 1 214 ? -56.114 18.114 38.779 1.00 63.34 214 GLN A N 1
ATOM 1711 C CA . GLN A 1 214 ? -56.534 17.202 37.700 1.00 63.34 214 GLN A CA 1
ATOM 1712 C C . GLN A 1 214 ? -56.697 15.760 38.203 1.00 63.34 214 GLN A C 1
ATOM 1714 O O . GLN A 1 214 ? -57.667 15.083 37.878 1.00 63.34 214 GLN A O 1
ATOM 1719 N N . ILE A 1 215 ? -55.790 15.339 39.081 1.00 61.69 215 ILE A N 1
ATOM 1720 C CA . ILE A 1 215 ? -55.743 14.003 39.677 1.00 61.69 215 ILE A CA 1
ATOM 1721 C C . ILE A 1 215 ? -56.939 13.742 40.621 1.00 61.69 215 ILE A C 1
ATOM 1723 O O . ILE A 1 215 ? -57.425 12.613 40.706 1.00 61.69 215 ILE A O 1
ATOM 1727 N N . PHE A 1 216 ? -57.453 14.768 41.314 1.00 60.81 216 PHE A N 1
ATOM 1728 C CA . PHE A 1 216 ? -58.664 14.645 42.141 1.00 60.81 216 PHE A CA 1
ATOM 1729 C C . PHE A 1 216 ? -59.949 14.508 41.312 1.00 60.81 216 PHE A C 1
ATOM 1731 O O . PHE A 1 216 ? -60.854 13.791 41.737 1.00 60.81 216 PHE A O 1
ATOM 1738 N N . ASN A 1 217 ? -60.022 15.138 40.136 1.00 62.06 217 ASN A N 1
ATOM 1739 C CA . ASN A 1 217 ? -61.209 15.076 39.276 1.00 62.06 217 ASN A CA 1
ATOM 1740 C C . ASN A 1 217 ? -61.410 13.677 38.652 1.00 62.06 217 ASN A C 1
ATOM 1742 O O . ASN A 1 217 ? -62.543 13.222 38.533 1.00 62.06 217 ASN A O 1
ATOM 1746 N N . GLU A 1 218 ? -60.333 12.939 38.353 1.00 59.88 218 GLU A N 1
ATOM 1747 C CA . GLU A 1 218 ? -60.416 11.552 37.844 1.00 59.88 218 GLU A CA 1
ATOM 1748 C C . GLU A 1 218 ? -60.933 10.530 38.885 1.00 59.88 218 GLU A C 1
ATOM 1750 O O . GLU A 1 218 ? -61.426 9.450 38.534 1.00 59.88 218 GLU A O 1
ATOM 1755 N N . LEU A 1 219 ? -60.847 10.845 40.185 1.00 60.03 219 LEU A N 1
ATOM 1756 C CA . LEU A 1 219 ? -61.334 9.970 41.258 1.00 60.03 219 LEU A CA 1
ATOM 1757 C C . LEU A 1 219 ? -62.872 9.934 41.326 1.00 60.03 219 LEU A C 1
ATOM 1759 O O . LEU A 1 219 ? -63.447 8.896 41.666 1.00 60.03 219 LEU A O 1
ATOM 1763 N N . GLU A 1 220 ? -63.551 11.038 40.996 1.00 55.94 220 GLU A N 1
ATOM 1764 C CA . GLU A 1 220 ? -65.020 11.075 40.983 1.00 55.94 220 GLU A CA 1
ATOM 1765 C C . GLU A 1 220 ? -65.597 10.255 39.820 1.00 55.94 220 GLU A C 1
ATOM 1767 O O . GLU A 1 220 ? -66.548 9.498 40.033 1.00 55.94 220 GLU A O 1
ATOM 1772 N N . GLU A 1 221 ? -64.974 10.290 38.639 1.00 52.19 221 GLU A N 1
ATOM 1773 C CA . GLU A 1 221 ? -65.435 9.540 37.459 1.00 52.19 221 GLU A CA 1
ATOM 1774 C C . GLU A 1 221 ? -65.218 8.020 37.577 1.00 52.19 221 GLU A C 1
ATOM 1776 O O . GLU A 1 221 ? -66.087 7.234 37.195 1.00 52.19 221 GLU A O 1
ATOM 1781 N N . THR A 1 222 ? -64.114 7.565 38.180 1.00 48.25 222 THR A N 1
ATOM 1782 C CA . THR A 1 222 ? -63.826 6.122 38.352 1.00 48.25 222 THR A CA 1
ATOM 1783 C C . THR A 1 222 ? -64.612 5.469 39.500 1.00 48.25 222 THR A C 1
ATOM 1785 O O . THR A 1 222 ? -64.903 4.266 39.468 1.00 48.25 222 THR A O 1
ATOM 1788 N N . SER A 1 223 ? -65.028 6.250 40.505 1.00 47.75 223 SER A N 1
ATOM 1789 C CA . SER A 1 223 ? -65.883 5.763 41.600 1.00 47.75 223 SER A CA 1
ATOM 1790 C C . SER A 1 223 ? -67.354 5.579 41.196 1.00 47.75 223 SER A C 1
ATOM 1792 O O . SER A 1 223 ? -68.066 4.785 41.816 1.00 47.75 223 SER A O 1
ATOM 1794 N N . ALA A 1 224 ? -67.803 6.257 40.133 1.00 43.75 224 ALA A N 1
ATOM 1795 C CA . ALA A 1 224 ? -69.160 6.133 39.604 1.00 43.75 224 ALA A CA 1
ATOM 1796 C C . ALA A 1 224 ? -69.368 4.863 38.754 1.00 43.75 224 ALA A C 1
ATOM 1798 O O . ALA A 1 224 ? -70.499 4.396 38.637 1.00 43.75 224 ALA A O 1
ATOM 1799 N N . LEU A 1 225 ? -68.296 4.270 38.210 1.00 45.94 225 LEU A N 1
ATOM 1800 C CA . LEU A 1 225 ? -68.376 3.104 37.316 1.00 45.94 225 LEU A CA 1
ATOM 1801 C C . LEU A 1 225 ? -68.098 1.749 37.999 1.00 45.94 225 LEU A C 1
ATOM 1803 O O . LEU A 1 225 ? -68.332 0.702 37.409 1.00 45.94 225 LEU A O 1
ATOM 1807 N N . SER A 1 226 ? -67.615 1.733 39.244 1.00 40.16 226 SER A N 1
ATOM 1808 C CA . SER A 1 226 ? -67.223 0.504 39.964 1.00 40.16 226 SER A CA 1
ATOM 1809 C C . SER A 1 226 ? -68.274 0.009 40.972 1.00 40.16 226 SER A C 1
ATOM 1811 O O . SER A 1 226 ? -67.948 -0.644 41.965 1.00 40.16 226 SER A O 1
ATOM 1813 N N . LYS A 1 227 ? -69.556 0.309 40.719 1.00 41.84 227 LYS A N 1
ATOM 1814 C CA . LYS A 1 227 ? -70.689 -0.093 41.568 1.00 41.84 227 LYS A CA 1
ATOM 1815 C C . LYS A 1 227 ? -71.747 -0.926 40.835 1.00 41.84 227 LYS A C 1
ATOM 1817 O O . LYS A 1 227 ? -72.923 -0.839 41.160 1.00 41.84 227 LYS A O 1
ATOM 1822 N N . GLU A 1 228 ? -71.326 -1.775 39.907 1.00 42.12 228 GLU A N 1
ATOM 1823 C CA . GLU A 1 228 ? -72.079 -2.958 39.478 1.00 42.12 228 GLU A CA 1
ATOM 1824 C C . GLU A 1 228 ? -71.139 -4.167 39.581 1.00 42.12 228 GLU A C 1
ATOM 1826 O O . GLU A 1 228 ? -69.956 -4.070 39.280 1.00 42.12 228 GLU A O 1
ATOM 1831 N N . ASP A 1 229 ? -71.665 -5.277 40.092 1.00 40.72 229 ASP A N 1
ATOM 1832 C CA . ASP A 1 229 ? -70.989 -6.553 40.362 1.00 40.72 229 ASP A CA 1
ATOM 1833 C C . ASP A 1 229 ? -70.034 -6.646 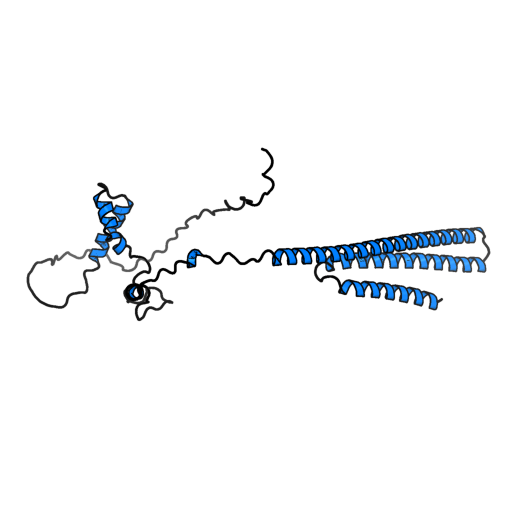41.565 1.00 40.72 229 ASP A C 1
ATOM 1835 O O . ASP A 1 229 ? -68.844 -6.919 41.439 1.00 40.72 229 ASP A O 1
ATOM 1839 N N . ALA A 1 230 ? -70.610 -6.583 42.773 1.00 36.03 230 ALA A N 1
ATOM 1840 C CA . ALA A 1 230 ? -70.425 -7.641 43.782 1.00 36.03 230 ALA A CA 1
ATOM 1841 C C . ALA A 1 230 ? -71.321 -7.414 45.013 1.00 36.03 230 ALA A C 1
ATOM 1843 O O . ALA A 1 230 ? -70.992 -6.591 45.863 1.00 36.03 230 ALA A O 1
ATOM 1844 N N . ALA A 1 231 ? -72.418 -8.176 45.137 1.00 31.92 231 ALA A N 1
ATOM 1845 C CA . ALA A 1 231 ? -72.875 -8.777 46.405 1.00 31.92 231 ALA A CA 1
ATOM 1846 C C . ALA A 1 231 ? -74.236 -9.483 46.241 1.00 31.92 231 ALA A C 1
ATOM 1848 O O . ALA A 1 231 ? -75.295 -8.931 46.539 1.00 31.92 231 ALA A O 1
ATOM 1849 N N . ALA A 1 232 ? -74.206 -10.756 45.845 1.00 37.00 232 ALA A N 1
ATOM 1850 C CA . ALA A 1 232 ? -75.245 -11.698 46.240 1.00 37.00 232 ALA A CA 1
ATOM 1851 C C . ALA A 1 232 ? -74.900 -12.226 47.642 1.00 37.00 232 ALA A C 1
ATOM 1853 O O . ALA A 1 232 ? -73.998 -13.048 47.767 1.00 37.00 232 ALA A O 1
ATOM 1854 N N . ALA A 1 233 ? -75.579 -11.723 48.680 1.00 38.09 233 ALA A N 1
ATOM 1855 C CA . ALA A 1 233 ? -76.096 -12.493 49.824 1.00 38.09 233 ALA A CA 1
ATOM 1856 C C . ALA A 1 233 ? -76.562 -11.572 50.975 1.00 38.09 233 ALA A C 1
ATOM 1858 O O . ALA A 1 233 ? -75.767 -10.871 51.590 1.00 38.09 233 ALA A O 1
ATOM 1859 N N . ALA A 1 234 ? -77.852 -11.714 51.308 1.00 33.09 234 ALA A N 1
ATOM 1860 C CA . ALA A 1 234 ? -78.519 -11.430 52.588 1.00 33.09 234 ALA A CA 1
ATOM 1861 C C . ALA A 1 234 ? -78.962 -9.984 52.963 1.00 33.09 234 ALA A C 1
ATOM 1863 O O . ALA A 1 234 ? -78.319 -9.295 53.745 1.00 33.09 234 ALA A O 1
ATOM 1864 N N . SER A 1 235 ? -80.224 -9.692 52.587 1.00 33.88 235 SER A N 1
ATOM 1865 C CA . SER A 1 235 ? -81.312 -9.155 53.455 1.00 33.88 235 SER A CA 1
ATOM 1866 C C . SER A 1 235 ? -81.351 -7.631 53.783 1.00 33.88 235 SER A C 1
ATOM 1868 O O . SER A 1 235 ? -80.419 -6.905 53.479 1.00 33.88 235 SER A O 1
ATOM 1870 N N . PRO A 1 236 ? -82.473 -7.072 54.308 1.00 42.28 236 PRO A N 1
ATOM 1871 C CA . PRO A 1 236 ? -83.608 -6.598 53.508 1.00 42.28 236 PRO A CA 1
ATOM 1872 C C . PRO A 1 236 ? -84.039 -5.130 53.784 1.00 42.28 236 PRO A C 1
ATOM 1874 O O . PRO A 1 236 ? -83.787 -4.565 54.840 1.00 42.28 236 PRO A O 1
ATOM 1877 N N . SER A 1 237 ? -84.885 -4.600 52.885 1.00 35.19 237 SER A N 1
ATOM 1878 C CA . SER A 1 237 ? -85.966 -3.623 53.159 1.00 35.19 237 SER A CA 1
ATOM 1879 C C . SER A 1 237 ? -85.587 -2.177 53.570 1.00 35.19 237 SER A C 1
ATOM 1881 O O . SER A 1 237 ? -85.395 -1.899 54.751 1.00 35.19 237 SER A O 1
ATOM 1883 N N . LYS A 1 238 ? -85.758 -1.200 52.658 1.00 39.97 238 LYS A N 1
ATOM 1884 C CA . LYS A 1 238 ? -86.965 -0.328 52.545 1.00 39.97 238 LYS A CA 1
ATOM 1885 C C . LYS A 1 238 ? -86.758 0.853 51.573 1.00 39.97 238 LYS A C 1
ATOM 1887 O O . LYS A 1 238 ? -85.838 1.636 51.730 1.00 39.97 238 LYS A O 1
ATOM 1892 N N . LYS A 1 239 ? -87.720 0.983 50.645 1.00 41.34 239 LYS A N 1
ATOM 1893 C CA . LYS A 1 239 ? -88.347 2.203 50.077 1.00 41.34 239 LYS A CA 1
ATOM 1894 C C . LYS A 1 239 ? -87.521 3.502 49.979 1.00 41.34 239 LYS A C 1
ATOM 1896 O O . LYS A 1 239 ? -87.339 4.168 50.988 1.00 41.34 239 LYS A O 1
ATOM 1901 N N . ALA A 1 240 ? -87.358 4.000 48.750 1.00 37.75 240 ALA A N 1
ATOM 1902 C CA . ALA A 1 240 ? -88.020 5.217 48.234 1.00 37.75 240 ALA A CA 1
ATOM 1903 C C . ALA A 1 240 ? -87.609 5.424 46.760 1.00 37.75 240 ALA A C 1
ATOM 1905 O O . ALA A 1 240 ? -86.432 5.467 46.446 1.00 37.75 240 ALA A O 1
ATOM 1906 N N . LYS A 1 241 ? -88.558 5.302 45.824 1.00 50.59 241 LYS A N 1
ATOM 1907 C CA . LYS A 1 241 ? -89.101 6.420 45.024 1.00 50.59 241 LYS A CA 1
ATOM 1908 C C . LYS A 1 241 ? -88.041 7.188 44.225 1.00 50.59 241 LYS A C 1
ATOM 1910 O O . LYS A 1 241 ? -87.421 8.082 44.773 1.00 50.59 241 LYS A O 1
ATOM 1915 N N . ASN A 1 242 ? -87.957 6.883 42.930 1.00 46.97 242 ASN A N 1
ATOM 1916 C CA . ASN A 1 242 ? -87.782 7.858 41.847 1.00 46.97 242 ASN A CA 1
ATOM 1917 C C . ASN A 1 242 ? -88.231 7.201 40.533 1.00 46.97 242 ASN A C 1
ATOM 1919 O O . ASN A 1 242 ? -87.433 6.854 39.673 1.00 46.97 242 ASN A O 1
ATOM 1923 N N . ALA A 1 243 ? -89.540 6.978 40.415 1.00 46.50 243 ALA A N 1
ATOM 1924 C CA . ALA A 1 243 ? -90.180 6.964 39.109 1.00 46.50 243 ALA A CA 1
ATOM 1925 C C . ALA A 1 243 ? -90.543 8.423 38.839 1.00 46.50 243 ALA A C 1
ATOM 1927 O O . ALA A 1 243 ? -91.461 8.947 39.472 1.00 46.50 243 ALA A O 1
ATOM 1928 N N . VAL A 1 244 ? -89.764 9.090 37.991 1.00 49.16 244 VAL A N 1
ATOM 1929 C CA . VAL A 1 244 ? -90.184 10.364 37.420 1.00 49.16 244 VAL A CA 1
ATOM 1930 C C . VAL A 1 244 ? -90.466 10.114 35.951 1.00 49.16 244 VAL A C 1
ATOM 1932 O O . VAL A 1 244 ? -89.573 9.852 35.152 1.00 49.16 244 VAL A O 1
ATOM 1935 N N . ASP A 1 245 ? -91.762 10.113 35.679 1.00 48.56 245 ASP A N 1
ATOM 1936 C CA . ASP A 1 245 ? -92.403 10.077 34.380 1.00 48.56 245 ASP A CA 1
ATOM 1937 C C . ASP A 1 245 ? -92.180 11.451 33.730 1.00 48.56 245 ASP A C 1
ATOM 1939 O O . ASP A 1 245 ? -92.854 12.427 34.067 1.00 48.56 245 ASP A O 1
ATOM 1943 N N . TYR A 1 246 ? -91.148 11.563 32.891 1.00 51.53 246 TYR A N 1
ATOM 1944 C CA . TYR A 1 246 ? -90.936 12.741 32.052 1.00 51.53 246 TYR A CA 1
ATOM 1945 C C . TYR A 1 246 ? -91.355 12.416 30.614 1.00 51.53 246 TYR A C 1
ATOM 1947 O O . TYR A 1 246 ? -90.953 11.376 30.084 1.00 51.53 246 TYR A O 1
ATOM 1955 N N . PRO A 1 247 ? -92.133 13.294 29.956 1.00 47.56 247 PRO A N 1
ATOM 1956 C CA . PRO A 1 247 ? -92.527 13.096 28.569 1.00 47.56 247 PRO A CA 1
ATOM 1957 C C . PRO A 1 247 ? -91.293 13.090 27.658 1.00 47.56 247 PRO A C 1
ATOM 1959 O O . PRO A 1 247 ? -90.444 13.978 27.740 1.00 47.56 247 PRO A O 1
ATOM 1962 N N . MET A 1 248 ? -91.207 12.086 26.780 1.00 48.56 248 MET A N 1
ATOM 1963 C CA . MET A 1 248 ? -90.186 11.999 25.734 1.00 48.56 248 MET A CA 1
ATOM 1964 C C . MET A 1 248 ? -90.211 13.259 24.856 1.00 48.56 248 MET A C 1
ATOM 1966 O O . MET A 1 248 ? -91.219 13.563 24.217 1.00 48.56 248 MET A O 1
ATOM 1970 N N . SER A 1 249 ? -89.084 13.969 24.797 1.00 42.22 249 SER A N 1
ATOM 1971 C CA . SER A 1 249 ? -88.840 15.022 23.808 1.00 42.22 249 SER A CA 1
ATOM 1972 C C . SER A 1 249 ? -88.791 14.418 22.394 1.00 42.22 249 SER A C 1
ATOM 1974 O O . SER A 1 249 ? -88.158 13.376 22.209 1.00 42.22 249 SER A O 1
ATOM 1976 N N . PRO A 1 250 ? -89.412 15.043 21.376 1.00 54.38 250 PRO A N 1
ATOM 1977 C CA . PRO A 1 250 ? -89.484 14.498 20.028 1.00 54.38 250 PRO A CA 1
ATOM 1978 C C . PRO A 1 250 ? -88.216 14.867 19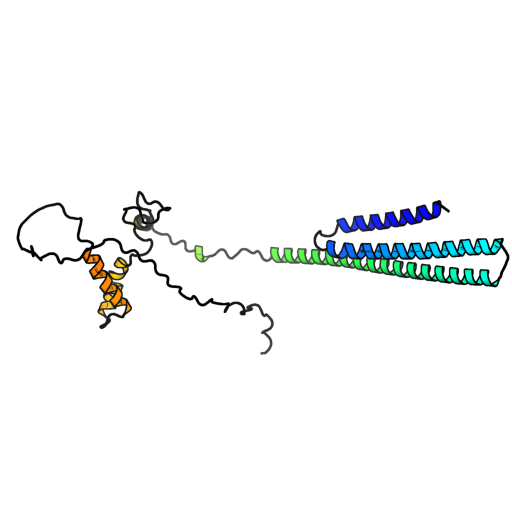.250 1.00 54.38 250 PRO A C 1
ATOM 1980 O O . PRO A 1 250 ? -88.254 15.712 18.362 1.00 54.38 250 PRO A O 1
ATOM 1983 N N . THR A 1 251 ? -87.083 14.249 19.582 1.00 40.41 251 THR A N 1
ATOM 1984 C CA . THR A 1 251 ? -85.858 14.385 18.784 1.00 40.41 251 THR A CA 1
ATOM 1985 C C . THR A 1 251 ? -85.129 13.049 18.720 1.00 40.41 251 THR A C 1
ATOM 1987 O O . THR A 1 251 ? -84.801 12.447 19.737 1.00 40.41 251 THR A O 1
ATOM 1990 N N . PHE A 1 252 ? -84.913 12.591 17.489 1.00 40.22 252 PHE A N 1
ATOM 1991 C CA . PHE A 1 252 ? -84.275 11.337 17.098 1.00 40.22 252 PHE A CA 1
ATOM 1992 C C . PHE A 1 252 ? -82.867 11.202 17.718 1.00 40.22 252 PHE A C 1
ATOM 1994 O O . PHE A 1 252 ? -81.960 11.955 17.367 1.00 40.22 252 PHE A O 1
ATOM 2001 N N . THR A 1 253 ? -82.659 10.240 18.618 1.00 42.16 253 THR A N 1
ATOM 2002 C CA . THR A 1 253 ? -81.326 9.806 19.060 1.00 42.16 253 THR A CA 1
ATOM 2003 C C . THR A 1 253 ? -80.755 8.836 18.030 1.00 42.16 253 THR A C 1
ATOM 2005 O O . THR A 1 253 ? -81.008 7.634 18.080 1.00 42.16 253 THR A O 1
ATOM 2008 N N . ASN A 1 254 ? -79.979 9.355 17.077 1.00 42.56 254 ASN A N 1
ATOM 2009 C CA . ASN A 1 254 ? -79.096 8.509 16.280 1.00 42.56 254 ASN A CA 1
ATOM 2010 C C . ASN A 1 254 ? -77.882 8.127 17.131 1.00 42.56 254 ASN A C 1
ATOM 2012 O O . ASN A 1 254 ? -77.102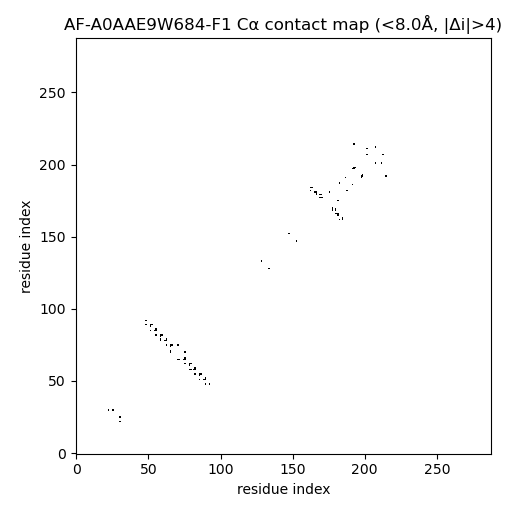 8.980 17.552 1.00 42.56 254 ASN A O 1
ATOM 2016 N N . ALA A 1 255 ? -77.742 6.827 17.377 1.00 44.66 255 ALA A N 1
ATOM 2017 C CA . ALA A 1 255 ? -76.473 6.221 17.733 1.00 44.66 255 ALA A CA 1
ATOM 2018 C C . ALA A 1 255 ? -75.479 6.376 16.566 1.00 44.66 255 ALA A C 1
ATOM 2020 O O . ALA A 1 255 ? -75.884 6.394 15.405 1.00 44.66 255 ALA A O 1
ATOM 2021 N N . ALA A 1 256 ? -74.190 6.416 16.909 1.00 37.44 256 ALA A N 1
ATOM 2022 C CA . ALA A 1 256 ? -73.028 6.463 16.018 1.00 37.44 256 ALA A CA 1
ATOM 2023 C C . ALA A 1 256 ? -72.805 7.795 15.275 1.00 37.44 256 ALA A C 1
ATOM 2025 O O . ALA A 1 256 ? -73.272 8.018 14.161 1.00 37.44 256 ALA A O 1
ATOM 2026 N N . GLY A 1 257 ? -71.986 8.658 15.883 1.00 31.19 257 GLY A N 1
ATOM 2027 C CA . GLY A 1 257 ? -71.278 9.702 15.152 1.00 31.19 257 GLY A CA 1
ATOM 2028 C C . GLY A 1 257 ? -70.190 9.087 14.270 1.00 31.19 257 GLY A C 1
ATOM 2029 O O . GLY A 1 257 ? -69.209 8.550 14.775 1.00 31.19 257 GLY A O 1
ATOM 2030 N N . GLN A 1 258 ? -70.372 9.188 12.954 1.00 37.44 258 GLN A N 1
ATOM 2031 C CA . GLN A 1 258 ? -69.273 9.429 12.021 1.00 37.44 258 GLN A CA 1
ATOM 2032 C C . GLN A 1 258 ? -68.788 10.869 12.217 1.00 37.44 258 GLN A C 1
ATOM 2034 O O . GLN A 1 258 ? -69.610 11.783 12.180 1.00 37.44 258 GLN A O 1
ATOM 2039 N N . ALA A 1 259 ? -67.477 11.064 12.341 1.00 34.66 259 ALA A N 1
ATOM 2040 C CA . ALA A 1 259 ? -66.764 12.194 11.744 1.00 34.66 259 ALA A CA 1
ATOM 2041 C C . ALA A 1 259 ? -65.252 11.944 11.831 1.00 34.66 259 ALA A C 1
ATOM 2043 O O . ALA A 1 259 ? -64.647 12.033 12.896 1.00 34.66 259 ALA A O 1
ATOM 2044 N N . GLU A 1 260 ? -64.662 11.635 10.678 1.00 38.84 260 GLU A N 1
ATOM 2045 C CA . GLU A 1 260 ? -63.288 12.007 10.356 1.00 38.84 260 GLU A CA 1
ATOM 2046 C C . GLU A 1 260 ? -63.148 13.533 10.478 1.00 38.84 260 GLU A C 1
ATOM 2048 O O . GLU A 1 260 ? -64.025 14.260 10.010 1.00 38.84 260 GLU A O 1
ATOM 2053 N N . ALA A 1 261 ? -62.040 14.022 11.033 1.00 34.53 261 ALA A N 1
ATOM 2054 C CA . ALA A 1 261 ? -61.472 15.307 10.633 1.00 34.53 261 ALA A CA 1
ATOM 2055 C C . ALA A 1 261 ? -60.006 15.406 11.067 1.00 34.53 261 ALA A C 1
ATOM 2057 O O . ALA A 1 261 ? -59.660 15.288 12.238 1.00 34.53 261 ALA A O 1
ATOM 2058 N N . GLN A 1 262 ? -59.183 15.623 10.048 1.00 40.47 262 GLN A N 1
ATOM 2059 C CA . GLN A 1 262 ? -57.764 15.941 10.036 1.00 40.47 262 GLN A CA 1
ATOM 2060 C C . GLN A 1 262 ? -57.346 17.009 11.059 1.00 40.47 262 GLN A C 1
ATOM 2062 O O . GLN A 1 262 ? -57.980 18.055 11.178 1.00 40.47 262 GLN A O 1
ATOM 2067 N N . GLY A 1 263 ? -56.193 16.780 11.684 1.00 31.97 263 GLY A N 1
ATOM 2068 C CA . GLY A 1 263 ? -55.360 17.811 12.293 1.00 31.97 263 GLY A CA 1
ATOM 2069 C C . GLY A 1 263 ? -53.900 17.507 11.974 1.00 31.97 263 GLY A C 1
ATOM 2070 O O . GLY A 1 263 ? -53.313 16.611 12.572 1.00 31.97 263 GLY A O 1
ATOM 2071 N N . GLU A 1 264 ? -53.342 18.206 10.985 1.00 35.97 264 GLU A N 1
ATOM 2072 C CA . GLU A 1 264 ? -51.898 18.267 10.748 1.00 35.97 264 GLU A CA 1
ATOM 2073 C C . GLU A 1 264 ? -51.245 19.027 11.909 1.00 35.97 264 GLU A C 1
ATOM 2075 O O . GLU A 1 264 ? -51.400 20.244 12.024 1.00 35.97 264 GLU A O 1
ATOM 2080 N N . GLU A 1 265 ? -50.504 18.323 12.764 1.00 33.62 265 GLU A N 1
ATOM 2081 C CA . GLU A 1 265 ? -49.554 18.952 13.679 1.00 33.62 265 GLU A CA 1
ATOM 2082 C C . GLU A 1 265 ? -48.167 19.024 13.035 1.00 33.62 265 GLU A C 1
ATOM 2084 O O . GLU A 1 265 ? -47.539 18.032 12.661 1.00 33.62 265 GLU A O 1
ATOM 2089 N N . PHE A 1 266 ? -47.711 20.263 12.909 1.00 41.62 266 PHE A N 1
ATOM 2090 C CA . PHE A 1 266 ? -46.411 20.690 12.429 1.00 41.62 266 PHE A CA 1
ATOM 2091 C C . PHE A 1 266 ? -45.344 20.348 13.485 1.00 41.62 266 PHE A C 1
ATOM 2093 O O . PHE A 1 266 ? -45.234 21.023 14.507 1.00 41.62 266 PHE A O 1
ATOM 2100 N N . MET A 1 267 ? -44.546 19.303 13.256 1.00 40.47 267 MET A N 1
ATOM 2101 C CA . MET A 1 267 ? -43.351 19.005 14.057 1.00 40.47 267 MET A CA 1
ATOM 2102 C C . MET A 1 267 ? -42.156 19.826 13.539 1.00 40.47 267 MET A C 1
ATOM 2104 O O . MET A 1 267 ? -41.775 19.664 12.376 1.00 40.47 267 MET A O 1
ATOM 2108 N N . PRO A 1 268 ? -41.515 20.690 14.350 1.00 46.19 268 PRO A N 1
ATOM 2109 C CA . PRO A 1 268 ? -40.245 21.290 13.974 1.00 46.19 268 PRO A CA 1
ATOM 2110 C C . PRO A 1 268 ? -39.124 20.245 14.058 1.00 46.19 268 PRO A C 1
ATOM 2112 O O . PRO A 1 268 ? -38.788 19.731 15.121 1.00 46.19 268 PRO A O 1
ATOM 2115 N N . SER A 1 269 ? -38.541 19.961 12.895 1.00 43.88 269 SER A N 1
ATOM 2116 C CA . SER A 1 269 ? -37.314 19.188 12.694 1.00 43.88 269 SER A CA 1
ATOM 2117 C C . SER A 1 269 ? -36.176 19.699 13.589 1.00 43.88 269 SER A C 1
ATOM 2119 O O . SER A 1 269 ? -35.575 20.735 13.299 1.00 43.88 269 SER A O 1
ATOM 2121 N N . SER A 1 270 ? -35.824 18.945 14.630 1.00 51.38 270 SER A N 1
ATOM 2122 C CA . SER A 1 270 ? -34.598 19.126 15.411 1.00 51.38 270 SER A CA 1
ATOM 2123 C C . SER A 1 270 ? -33.384 18.712 14.575 1.00 51.38 270 SER A C 1
ATOM 2125 O O . SER A 1 270 ? -32.953 17.561 14.604 1.00 51.38 270 SER A O 1
ATOM 2127 N N . LYS A 1 271 ? -32.863 19.664 13.798 1.00 47.28 271 LYS A N 1
ATOM 2128 C CA . LYS A 1 271 ? -31.535 19.589 13.187 1.00 47.28 271 LYS A CA 1
ATOM 2129 C C . LYS A 1 271 ? -30.470 19.778 14.268 1.00 47.28 271 LYS A C 1
ATOM 2131 O O . LYS A 1 271 ? -30.408 20.836 14.886 1.00 47.28 271 LYS A O 1
ATOM 2136 N N . ASP A 1 272 ? -29.686 18.726 14.474 1.00 52.66 272 ASP A N 1
ATOM 2137 C CA . ASP A 1 272 ? -28.242 18.740 14.730 1.00 52.66 272 ASP A CA 1
ATOM 2138 C C . ASP A 1 272 ? -27.685 19.907 15.556 1.00 52.66 272 ASP A C 1
ATOM 2140 O O . ASP A 1 272 ? -27.040 20.811 15.036 1.00 52.66 272 ASP A O 1
ATOM 2144 N N . ILE A 1 273 ? -27.866 19.834 16.877 1.00 55.59 273 ILE A N 1
ATOM 2145 C CA . ILE A 1 273 ? -27.095 20.630 17.855 1.00 55.59 273 ILE A CA 1
ATOM 2146 C C . ILE A 1 273 ? -25.848 19.853 18.344 1.00 55.59 273 ILE A C 1
ATOM 2148 O O . ILE A 1 273 ? -25.000 20.400 19.037 1.00 55.59 273 ILE A O 1
ATOM 2152 N N . PHE A 1 274 ? -25.687 18.582 17.953 1.00 55.12 274 PHE A N 1
ATOM 2153 C CA . PHE A 1 274 ? -24.618 17.699 18.447 1.00 55.12 274 PHE A CA 1
ATOM 2154 C C . PHE A 1 274 ? -23.506 17.390 17.432 1.00 55.12 274 PHE A C 1
ATOM 2156 O O . PHE A 1 274 ? -22.606 16.622 17.751 1.00 55.12 274 PHE A O 1
ATOM 2163 N N . ALA A 1 275 ? -23.542 17.971 16.230 1.00 55.53 275 ALA A N 1
ATOM 2164 C CA . ALA A 1 275 ? -22.569 17.667 15.175 1.00 55.53 275 ALA A CA 1
ATOM 2165 C C . ALA A 1 275 ? -21.264 18.488 15.245 1.00 55.53 275 ALA A C 1
ATOM 2167 O O . ALA A 1 275 ? -20.382 18.249 14.431 1.00 55.53 275 ALA A O 1
ATOM 2168 N N . ASP A 1 276 ? -21.136 19.421 16.197 1.00 51.22 276 ASP A N 1
ATOM 2169 C CA . ASP A 1 276 ? -20.014 20.381 16.254 1.00 51.22 276 ASP A CA 1
ATOM 2170 C C . ASP A 1 276 ? -19.194 20.299 17.559 1.00 51.22 276 ASP A C 1
ATOM 2172 O O . ASP A 1 276 ? -18.410 21.188 17.877 1.00 51.22 276 ASP A O 1
ATOM 2176 N N . PHE A 1 277 ? -19.371 19.228 18.341 1.00 52.22 277 PHE A N 1
ATOM 2177 C CA . PHE A 1 277 ? -18.488 18.906 19.467 1.00 52.22 277 PHE A CA 1
ATOM 2178 C C . PHE A 1 277 ? -17.456 17.875 19.011 1.00 52.22 277 PHE A C 1
ATOM 2180 O O . PHE A 1 277 ? -17.593 16.677 19.266 1.00 52.22 277 PHE A O 1
ATOM 2187 N N . ASP A 1 278 ? -16.429 18.353 18.313 1.00 63.38 278 ASP A N 1
ATOM 2188 C CA . ASP A 1 278 ? -15.226 17.565 18.076 1.00 63.38 278 ASP A CA 1
ATOM 2189 C C . ASP A 1 278 ? -14.445 17.465 19.398 1.00 63.38 278 ASP A C 1
ATOM 2191 O O . ASP A 1 278 ? -13.761 18.390 19.828 1.00 63.38 278 ASP A O 1
ATOM 2195 N N . LEU A 1 279 ? -14.661 16.363 20.123 1.00 59.03 279 LEU A N 1
ATOM 2196 C CA . LEU A 1 279 ? -14.091 16.114 21.452 1.00 59.03 279 LEU A CA 1
ATOM 2197 C C . LEU A 1 279 ? -12.622 15.648 21.407 1.00 59.03 279 LEU A C 1
ATOM 2199 O O . LEU A 1 279 ? -12.073 15.283 22.446 1.00 59.03 279 LEU A O 1
ATOM 2203 N N . PHE A 1 280 ? -12.007 15.622 20.223 1.00 54.00 280 PHE A N 1
ATOM 2204 C CA . PHE A 1 280 ? -10.644 15.148 19.998 1.00 54.00 280 PHE A CA 1
ATOM 2205 C C . PHE A 1 280 ? -9.821 16.166 19.204 1.00 54.00 280 PHE A C 1
ATOM 2207 O O . PHE A 1 280 ? -9.200 15.816 18.205 1.00 54.00 280 PHE A O 1
ATOM 2214 N N . ASP A 1 281 ? -9.773 17.408 19.688 1.00 57.31 281 ASP A N 1
ATOM 2215 C CA . ASP A 1 281 ? -8.721 18.348 19.299 1.00 57.31 281 ASP A CA 1
ATOM 2216 C C . ASP A 1 281 ? -7.590 18.326 20.353 1.00 57.31 281 ASP A C 1
ATOM 2218 O O . ASP A 1 281 ? -7.730 18.921 21.427 1.00 57.31 281 ASP A O 1
ATOM 2222 N N . PRO A 1 282 ? -6.498 17.568 20.128 1.00 58.72 282 PRO A N 1
ATOM 2223 C CA . PRO A 1 282 ? -5.372 17.471 21.054 1.00 58.72 282 PRO A CA 1
ATOM 2224 C C . PRO A 1 282 ? -4.448 18.705 21.057 1.00 58.72 282 PRO A C 1
ATOM 2226 O O . PRO A 1 282 ? -3.432 18.667 21.746 1.00 58.72 282 PRO A O 1
ATOM 2229 N N . GLU A 1 283 ? -4.756 19.788 20.331 1.00 53.72 283 GLU A N 1
ATOM 2230 C CA . GLU A 1 283 ? -3.856 20.951 20.197 1.00 53.72 283 GLU A CA 1
ATOM 2231 C C . GLU A 1 283 ? -4.093 22.107 21.201 1.00 53.72 283 GLU A C 1
ATOM 2233 O O . GLU A 1 283 ? -3.507 23.175 21.058 1.00 53.72 283 GLU A O 1
ATOM 2238 N N . MET A 1 284 ? -4.891 21.925 22.262 1.00 58.28 284 MET A N 1
ATOM 2239 C CA . MET A 1 284 ? -5.175 22.981 23.262 1.00 58.28 284 MET A CA 1
ATOM 2240 C C . MET A 1 284 ? -4.433 22.823 24.609 1.00 58.28 284 MET A C 1
ATOM 2242 O O . MET A 1 284 ? -4.983 23.142 25.663 1.00 58.28 284 MET A O 1
ATOM 2246 N N . GLU A 1 285 ? -3.172 22.382 24.597 1.00 58.25 285 GLU A N 1
ATOM 2247 C CA . GLU A 1 285 ? -2.264 22.499 25.756 1.00 58.25 285 GLU A CA 1
ATOM 2248 C C . GLU A 1 285 ? -0.915 23.120 25.359 1.00 58.25 285 GLU A C 1
ATOM 2250 O O . GLU A 1 285 ? 0.098 22.435 25.258 1.00 58.25 285 GLU A O 1
ATOM 2255 N N . GLU A 1 286 ? -0.878 24.442 25.186 1.00 62.53 286 GLU A N 1
ATOM 2256 C CA . GLU A 1 286 ? 0.366 25.209 25.322 1.00 62.53 286 GLU A CA 1
ATOM 2257 C C . GLU A 1 286 ? 0.043 26.654 25.740 1.00 62.53 286 GLU A C 1
ATOM 2259 O O . GLU A 1 286 ? -0.414 27.453 24.931 1.00 62.53 286 GLU A O 1
ATOM 2264 N N . ASP A 1 287 ? 0.145 26.932 27.049 1.00 49.41 287 ASP A N 1
ATOM 2265 C CA . ASP A 1 287 ? 0.697 28.173 27.631 1.00 49.41 287 ASP A CA 1
ATOM 2266 C C . ASP A 1 287 ? 0.327 28.302 29.126 1.00 49.41 287 ASP A C 1
ATOM 2268 O O . ASP A 1 287 ? -0.675 28.916 29.507 1.00 49.41 287 ASP A O 1
ATOM 2272 N N . THR A 1 288 ? 1.194 27.767 29.993 1.00 48.66 288 THR A N 1
ATOM 2273 C CA . THR A 1 288 ? 1.436 28.291 31.354 1.00 48.66 288 THR A CA 1
ATOM 2274 C C . THR A 1 288 ? 2.911 28.224 31.690 1.00 48.66 288 THR A C 1
ATOM 2276 O O . THR A 1 288 ? 3.496 27.144 31.455 1.00 48.66 288 THR A O 1
#

pLDDT: mean 70.81, std 20.24, range [31.19, 97.94]